Protein AF-A0A2E0XIL0-F1 (afdb_monomer_lite)

Radius of gyration: 26.57 Å; chains: 1; bounding box: 64×75×89 Å

Sequence (351 aa):
MATSGLKPQVSNGVVKATADQVFRKRLNSLHRSVMMGLSCGLLRYRNGNVVVSKFRQAELKKLDDQFRSPMRWRAYLYTDSLNLEVKMKDTSHDVGSHESLGFQGANIPTELIARQQERPRSLVDLIKLDTVNLELAAWLMSHVSQGASFIVGSGPGGIGKTTTMRALLGFAPGSRLFVIALPEEISGISSVPSCVISHEVSEHRVPTYLWQQDLRDFFALSQQGHMLVSNMHANHIDEVRSQIVDTNDVPEDQFRAINLFVFIWIEGGDPSVGRIKDSSSRRFISEVFYSDGIAKHESIFTPERGLSAQAPRDTAYENLCRTFLEEGLNGLSPDIQEVRNRFLEWEKQHK

Structure (mmCIF, N/CA/C/O backbone):
data_AF-A0A2E0XIL0-F1
#
_entry.id   AF-A0A2E0XIL0-F1
#
loop_
_atom_site.group_PDB
_atom_site.id
_atom_site.type_symbol
_atom_site.label_atom_id
_atom_site.label_alt_id
_atom_site.label_comp_id
_atom_site.label_asym_id
_atom_site.label_entity_id
_atom_site.label_seq_id
_atom_site.pdbx_PDB_ins_code
_atom_site.Cartn_x
_atom_site.Cartn_y
_atom_site.Cartn_z
_atom_site.occupancy
_atom_site.B_iso_or_equiv
_atom_site.auth_seq_id
_atom_site.auth_comp_id
_atom_site.auth_asym_id
_atom_site.auth_atom_id
_atom_site.pdbx_PDB_model_num
ATOM 1 N N . MET A 1 1 ? 24.117 54.417 68.217 1.00 34.88 1 MET A N 1
ATOM 2 C CA . MET A 1 1 ? 25.083 53.409 68.701 1.00 34.88 1 MET A CA 1
ATOM 3 C C . MET A 1 1 ? 24.403 52.050 68.688 1.00 34.88 1 MET A C 1
ATOM 5 O O . MET A 1 1 ? 23.271 51.972 69.137 1.00 34.88 1 MET A O 1
ATOM 9 N N . ALA A 1 2 ? 25.104 51.043 68.161 1.00 31.75 2 ALA A N 1
ATOM 10 C CA . ALA A 1 2 ? 24.794 49.610 68.196 1.00 31.75 2 ALA A CA 1
ATOM 11 C C . ALA A 1 2 ? 23.525 49.132 67.455 1.00 31.75 2 ALA A C 1
ATOM 13 O O . ALA A 1 2 ? 22.472 48.900 68.038 1.00 31.75 2 ALA A O 1
ATOM 14 N N . THR A 1 3 ? 23.694 48.896 66.153 1.00 27.30 3 THR A N 1
ATOM 15 C CA . THR A 1 3 ? 22.945 47.904 65.373 1.00 27.30 3 THR A CA 1
ATOM 16 C C . THR A 1 3 ? 23.271 46.500 65.892 1.00 27.30 3 THR A C 1
ATOM 18 O O . THR A 1 3 ? 24.433 46.100 65.971 1.00 27.30 3 THR A O 1
ATOM 21 N N . SER A 1 4 ? 22.247 45.749 66.288 1.00 30.39 4 SER A N 1
ATOM 22 C CA . SER A 1 4 ? 22.373 44.406 66.844 1.00 30.39 4 SER A CA 1
ATOM 23 C C . SER A 1 4 ? 22.413 43.336 65.748 1.00 30.39 4 SER A C 1
ATOM 25 O O . SER A 1 4 ? 21.452 43.108 65.024 1.00 30.39 4 SER A O 1
ATOM 27 N N . GLY A 1 5 ? 23.548 42.637 65.686 1.00 27.73 5 GLY A N 1
ATOM 28 C CA . GLY A 1 5 ? 23.573 41.173 65.711 1.00 27.73 5 GLY A CA 1
ATOM 29 C C . GLY A 1 5 ? 23.068 40.415 64.484 1.00 27.73 5 GLY A C 1
ATOM 30 O O . GLY A 1 5 ? 22.101 39.665 64.576 1.00 27.73 5 GLY A O 1
ATOM 31 N N . LEU A 1 6 ? 23.818 40.492 63.384 1.00 26.52 6 LEU A N 1
ATOM 32 C CA . LEU A 1 6 ? 23.885 39.427 62.380 1.00 26.52 6 LEU A CA 1
ATOM 33 C C . LEU A 1 6 ? 24.373 38.118 63.035 1.00 26.52 6 LEU A C 1
ATOM 35 O O . LEU A 1 6 ? 25.515 38.033 63.482 1.00 26.52 6 LEU A O 1
ATOM 39 N N . LYS A 1 7 ? 23.535 37.078 63.038 1.00 30.17 7 LYS A N 1
ATOM 40 C CA . LYS A 1 7 ? 23.983 35.677 63.064 1.00 30.17 7 LYS A CA 1
ATOM 41 C C . LYS A 1 7 ? 23.797 35.098 61.658 1.00 30.17 7 LYS A C 1
ATOM 43 O O . LYS A 1 7 ? 22.649 34.946 61.244 1.00 30.17 7 LYS A O 1
ATOM 48 N N . PRO A 1 8 ? 24.860 34.721 60.928 1.00 28.17 8 PRO A N 1
ATOM 49 C CA . PRO A 1 8 ? 24.722 33.815 59.800 1.00 28.17 8 PRO A CA 1
ATOM 50 C C . PRO A 1 8 ? 24.540 32.391 60.333 1.00 28.17 8 PRO A C 1
ATOM 52 O O . PRO A 1 8 ? 25.374 31.877 61.079 1.00 28.17 8 PRO A O 1
ATOM 55 N N . GLN A 1 9 ? 23.431 31.762 59.948 1.00 27.00 9 GLN A N 1
ATOM 56 C CA . GLN A 1 9 ? 23.264 30.318 60.031 1.00 27.00 9 GLN A CA 1
ATOM 57 C C . GLN A 1 9 ? 24.338 29.630 59.180 1.00 27.00 9 GLN A C 1
ATOM 59 O O . GLN A 1 9 ? 24.570 29.993 58.026 1.00 27.00 9 GLN A O 1
ATOM 64 N N . VAL A 1 10 ? 24.961 28.605 59.755 1.00 27.66 10 VAL A N 1
ATOM 65 C CA . VAL A 1 10 ? 25.793 27.637 59.042 1.00 27.66 10 VAL A CA 1
ATOM 66 C C . VAL A 1 10 ? 24.893 26.895 58.056 1.00 27.66 10 VAL A C 1
ATOM 68 O O . VAL A 1 10 ? 24.081 26.062 58.452 1.00 27.66 10 VAL A O 1
ATOM 71 N N . SER A 1 11 ? 25.008 27.221 56.770 1.00 27.12 11 SER A N 1
ATOM 72 C CA . SER A 1 11 ? 24.441 26.400 55.705 1.00 27.12 11 SER A CA 1
ATOM 73 C C . SER A 1 11 ? 25.453 25.313 55.350 1.00 27.12 11 SER A C 1
ATOM 75 O O . SER A 1 11 ? 26.576 25.587 54.928 1.00 27.12 11 SER A O 1
ATOM 77 N N . ASN A 1 12 ? 25.056 24.055 55.543 1.00 27.34 12 ASN A N 1
ATOM 78 C CA . ASN A 1 12 ? 25.735 22.902 54.965 1.00 27.34 12 ASN A CA 1
ATOM 79 C C . ASN A 1 12 ? 25.605 22.985 53.439 1.00 27.34 12 ASN A C 1
ATOM 81 O O . ASN A 1 12 ? 24.645 22.487 52.850 1.00 27.34 12 ASN A O 1
ATOM 85 N N . GLY A 1 13 ? 26.561 23.653 52.798 1.00 23.25 13 GLY A N 1
ATOM 86 C CA . GLY A 1 13 ? 26.687 23.712 51.350 1.00 23.25 13 GLY A CA 1
ATOM 87 C C . GLY A 1 13 ? 27.154 22.373 50.787 1.00 23.25 13 GLY A C 1
ATOM 88 O O . GLY A 1 13 ? 28.322 22.213 50.447 1.00 23.25 13 GLY A O 1
ATOM 89 N N . VAL A 1 14 ? 26.245 21.407 50.646 1.00 24.59 14 VAL A N 1
ATOM 90 C CA . VAL A 1 14 ? 26.440 20.329 49.672 1.00 24.59 14 VAL A CA 1
ATOM 91 C C . VAL A 1 14 ? 26.195 20.948 48.301 1.00 24.59 14 VAL A C 1
ATOM 93 O O . VAL A 1 14 ? 25.054 21.145 47.886 1.00 24.59 14 VAL A O 1
ATOM 96 N N . VAL A 1 15 ? 27.273 21.286 47.596 1.00 25.50 15 VAL A N 1
ATOM 97 C CA . VAL A 1 15 ? 27.211 21.633 46.174 1.00 25.50 15 VAL A CA 1
ATOM 98 C C . VAL A 1 15 ? 26.700 20.394 45.435 1.00 25.50 15 VAL A C 1
ATOM 100 O O . VAL A 1 15 ? 27.453 19.448 45.198 1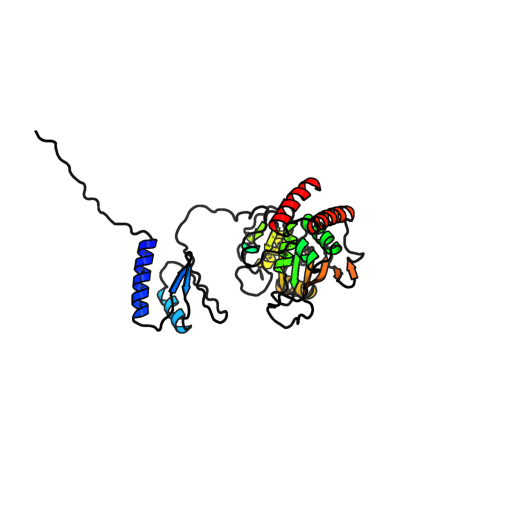.00 25.50 15 VAL A O 1
ATOM 103 N N . LYS A 1 16 ? 25.404 20.364 45.098 1.00 26.73 16 LYS A N 1
ATOM 104 C CA . LYS A 1 16 ? 24.855 19.383 44.157 1.00 26.73 16 LYS A CA 1
ATOM 105 C C . LYS A 1 16 ? 25.482 19.662 42.794 1.00 26.73 16 LYS A C 1
ATOM 107 O O . LYS A 1 16 ? 25.079 20.589 42.098 1.00 26.73 16 LYS A O 1
ATOM 112 N N . ALA A 1 17 ? 26.490 18.875 42.430 1.00 29.62 17 ALA A N 1
ATOM 113 C CA . ALA A 1 17 ? 26.953 18.818 41.054 1.00 29.62 17 ALA A CA 1
ATOM 114 C C . ALA A 1 17 ? 25.783 18.337 40.183 1.00 29.62 17 ALA A C 1
ATOM 116 O O . ALA A 1 17 ? 25.136 17.340 40.511 1.00 29.62 17 ALA A O 1
ATOM 117 N N . THR A 1 18 ? 25.491 19.047 39.096 1.00 34.75 18 THR A N 1
ATOM 118 C CA . THR A 1 18 ? 24.489 18.594 38.124 1.00 34.75 18 THR A CA 1
ATOM 119 C C . THR A 1 18 ? 24.924 17.250 37.529 1.00 34.75 18 THR A C 1
ATOM 121 O O . THR A 1 18 ? 26.122 16.954 37.469 1.00 34.75 18 THR A O 1
ATOM 124 N N . ALA A 1 19 ? 23.972 16.418 37.088 1.00 35.75 19 ALA A N 1
ATOM 125 C CA . ALA A 1 19 ? 24.261 15.110 36.483 1.00 35.75 19 ALA A CA 1
ATOM 126 C C . ALA A 1 19 ? 25.331 15.211 35.377 1.00 35.75 19 ALA A C 1
ATOM 128 O O . ALA A 1 19 ? 26.241 14.387 35.304 1.00 35.75 19 ALA A O 1
ATOM 129 N N . ASP A 1 20 ? 25.313 16.315 34.626 1.00 35.38 20 ASP A N 1
ATOM 130 C CA . ASP A 1 20 ? 26.274 16.633 33.572 1.00 35.38 20 ASP A CA 1
ATOM 131 C C . ASP A 1 20 ? 27.708 16.893 34.099 1.00 35.38 20 ASP A C 1
ATOM 133 O O . ASP A 1 20 ? 28.700 16.501 33.483 1.00 35.38 20 ASP A O 1
ATOM 137 N N . GLN A 1 21 ? 27.858 17.483 35.292 1.00 37.84 21 GLN A N 1
ATOM 138 C CA . GLN A 1 21 ? 29.161 17.690 35.942 1.00 37.84 21 GLN A CA 1
ATOM 139 C C . GLN A 1 21 ? 29.737 16.397 36.535 1.00 37.84 21 GLN A C 1
ATOM 141 O O . GLN A 1 21 ? 30.953 16.180 36.481 1.00 37.84 21 GLN A O 1
ATOM 146 N N . VAL A 1 22 ? 28.883 15.522 37.077 1.00 41.50 22 VAL A N 1
ATOM 147 C CA . VAL A 1 22 ? 29.286 14.191 37.565 1.00 41.50 22 VAL A CA 1
ATOM 148 C C . VAL A 1 22 ? 29.680 13.293 36.389 1.00 41.50 22 VAL A C 1
ATOM 150 O O . VAL A 1 22 ? 30.712 12.617 36.452 1.00 41.50 22 VAL A O 1
ATOM 153 N N . PHE A 1 23 ? 28.923 13.357 35.290 1.00 39.50 23 PHE A N 1
ATOM 154 C CA . PHE A 1 23 ? 29.200 12.649 34.044 1.00 39.50 23 PHE A CA 1
ATOM 155 C C . PHE A 1 23 ? 30.534 13.086 33.430 1.00 39.50 23 PHE A C 1
ATOM 157 O O . PHE A 1 23 ? 31.402 12.245 33.204 1.00 39.50 23 PHE A O 1
ATOM 164 N N . ARG A 1 24 ? 30.786 14.397 33.283 1.00 42.00 24 ARG A N 1
ATOM 165 C CA . ARG A 1 24 ? 32.075 14.914 32.775 1.00 42.00 24 ARG A CA 1
ATOM 166 C C . ARG A 1 24 ? 33.262 14.551 33.670 1.00 42.00 24 ARG A C 1
ATOM 168 O O . ARG A 1 24 ? 34.327 14.214 33.153 1.00 42.00 24 ARG A O 1
ATOM 175 N N . LYS A 1 25 ? 33.107 14.570 35.002 1.00 42.25 25 LYS A N 1
ATOM 176 C CA . LYS A 1 25 ? 34.173 14.133 35.926 1.00 42.25 25 LYS A CA 1
ATOM 177 C C . LYS A 1 25 ? 34.500 12.646 35.765 1.00 42.25 25 LYS A C 1
ATOM 179 O O . LYS A 1 25 ? 35.679 12.292 35.761 1.00 42.25 25 LYS A O 1
ATOM 184 N N . ARG A 1 26 ? 33.490 11.786 35.593 1.00 44.06 26 ARG A N 1
ATOM 185 C CA . ARG A 1 26 ? 33.692 10.344 35.375 1.00 44.06 26 ARG A CA 1
ATOM 186 C C . ARG A 1 26 ? 34.239 10.035 33.980 1.00 44.06 26 ARG A C 1
ATOM 188 O O . ARG A 1 26 ? 35.148 9.218 33.879 1.00 44.06 26 ARG A O 1
ATOM 195 N N . LEU A 1 27 ? 33.804 10.749 32.939 1.00 42.97 27 LEU A N 1
ATOM 196 C CA . LEU A 1 27 ? 34.354 10.606 31.585 1.00 42.97 27 LEU A CA 1
ATOM 197 C C . LEU A 1 27 ? 35.832 11.019 31.520 1.00 42.97 27 LEU A C 1
ATOM 199 O O . LEU A 1 27 ? 36.635 10.331 30.899 1.00 42.97 27 LEU A O 1
ATOM 203 N N . ASN A 1 28 ? 36.216 12.092 32.219 1.00 42.06 28 ASN A N 1
ATOM 204 C CA . ASN A 1 28 ? 37.614 12.528 32.309 1.00 42.06 28 ASN A CA 1
ATOM 205 C C . ASN A 1 28 ? 38.492 11.549 33.108 1.00 42.06 28 ASN A C 1
ATOM 207 O O . ASN A 1 28 ? 39.671 11.383 32.798 1.00 42.06 28 ASN A O 1
ATOM 211 N N . SER A 1 29 ? 37.927 10.873 34.113 1.00 42.72 29 SER A N 1
ATOM 212 C CA . SER A 1 29 ? 38.603 9.785 34.833 1.00 42.72 29 SER A CA 1
ATOM 213 C C . SER A 1 29 ? 38.769 8.534 33.958 1.00 42.72 29 SER A C 1
ATOM 215 O O . SER A 1 29 ? 39.833 7.910 33.980 1.00 42.72 29 SER A O 1
ATOM 217 N N . LEU A 1 30 ? 37.771 8.226 33.121 1.00 41.28 30 LEU A N 1
ATOM 218 C CA . LEU A 1 30 ? 37.807 7.136 32.145 1.00 41.28 30 LEU A CA 1
ATOM 219 C C . LEU A 1 30 ? 38.840 7.404 31.039 1.00 41.28 30 LEU A C 1
ATOM 221 O O . LEU A 1 30 ? 39.641 6.530 30.728 1.00 41.28 30 LEU A O 1
ATOM 225 N N . HIS A 1 31 ? 38.902 8.635 30.519 1.00 41.72 31 HIS A N 1
ATOM 226 C CA . HIS A 1 31 ? 39.895 9.046 29.520 1.00 41.72 31 HIS A CA 1
ATOM 227 C C . HIS A 1 31 ? 41.333 8.893 30.048 1.00 41.72 31 HIS A C 1
ATOM 229 O O . HIS A 1 31 ? 42.220 8.461 29.315 1.00 41.72 31 HIS A O 1
ATOM 235 N N . ARG A 1 32 ? 41.562 9.169 31.345 1.00 38.72 32 ARG A N 1
ATOM 236 C CA . ARG A 1 32 ? 42.866 8.952 32.000 1.00 38.72 32 ARG A CA 1
ATOM 237 C C . ARG A 1 32 ? 43.195 7.474 32.235 1.00 38.72 32 ARG A C 1
ATOM 239 O O . ARG A 1 32 ? 44.357 7.115 32.099 1.00 38.72 32 ARG A O 1
ATOM 246 N N . SER A 1 33 ? 42.211 6.626 32.548 1.00 38.69 33 SER A N 1
ATOM 247 C CA . SER A 1 33 ? 42.447 5.179 32.725 1.00 38.69 33 SER A CA 1
ATOM 248 C C . SER A 1 33 ? 42.673 4.451 31.399 1.00 38.69 33 SER A C 1
ATOM 250 O O . SER A 1 33 ? 43.516 3.564 31.326 1.00 38.69 33 SER A O 1
ATOM 252 N N . VAL A 1 34 ? 41.973 4.851 30.331 1.00 40.06 34 VAL A N 1
ATOM 253 C CA . VAL A 1 34 ? 42.130 4.259 28.991 1.00 40.06 34 VAL A CA 1
ATOM 254 C C . VAL A 1 34 ? 43.483 4.636 28.372 1.00 40.06 34 VAL A C 1
ATOM 256 O O . VAL A 1 34 ? 44.131 3.784 27.769 1.00 40.06 34 VAL A O 1
ATOM 259 N N . MET A 1 35 ? 43.977 5.858 28.611 1.00 33.62 35 MET A N 1
ATOM 260 C CA . MET A 1 35 ? 45.306 6.302 28.155 1.00 33.62 35 MET A CA 1
ATOM 261 C C . MET A 1 35 ? 46.487 5.604 28.855 1.00 33.62 35 MET A C 1
ATOM 263 O O . MET A 1 35 ? 47.601 5.676 28.346 1.00 33.62 35 MET A O 1
ATOM 267 N N . MET A 1 36 ? 46.279 4.927 29.992 1.00 35.00 36 MET A N 1
ATOM 268 C CA . MET A 1 36 ? 47.358 4.235 30.716 1.00 35.00 36 MET A CA 1
ATOM 269 C C . MET A 1 36 ? 47.459 2.729 30.430 1.00 35.00 36 MET A C 1
ATOM 271 O O . MET A 1 36 ? 48.351 2.088 30.979 1.00 35.00 36 MET A O 1
ATOM 275 N N . GLY A 1 37 ? 46.601 2.140 29.586 1.00 40.09 37 GLY A N 1
ATOM 276 C CA . GLY A 1 37 ? 46.592 0.677 29.447 1.00 40.09 37 GLY A CA 1
ATOM 277 C C . GLY A 1 37 ? 46.170 0.058 28.120 1.00 40.09 37 GLY A C 1
ATOM 278 O O . GLY A 1 37 ? 46.346 -1.150 27.987 1.00 40.09 37 GLY A O 1
ATOM 279 N N . LEU A 1 38 ? 45.629 0.792 27.140 1.00 35.38 38 LEU A N 1
ATOM 280 C CA . LEU A 1 38 ? 45.133 0.181 25.898 1.00 35.38 38 LEU A CA 1
ATOM 281 C C . LEU A 1 38 ? 45.376 1.068 24.668 1.00 35.38 38 LEU A C 1
ATOM 283 O O . LEU A 1 38 ? 45.305 2.293 24.727 1.00 35.38 38 LEU A O 1
ATOM 287 N N . SER A 1 39 ? 45.677 0.421 23.542 1.00 33.16 39 SER A N 1
ATOM 288 C CA . SER A 1 39 ? 45.926 1.037 22.234 1.00 33.16 39 SER A CA 1
ATOM 289 C C . SER A 1 39 ? 44.735 1.875 21.743 1.00 33.16 39 SER A C 1
ATOM 291 O O . SER A 1 39 ? 43.600 1.409 21.761 1.00 33.16 39 SER A O 1
ATOM 293 N N . CYS A 1 40 ? 45.035 3.094 21.281 1.00 32.38 40 CYS A N 1
ATOM 294 C CA . CYS A 1 40 ? 44.139 4.178 20.858 1.00 32.38 40 CYS A CA 1
ATOM 295 C C . CYS A 1 40 ? 42.817 3.778 20.171 1.00 32.38 40 CYS A C 1
ATOM 297 O O . CYS A 1 40 ? 42.819 3.346 19.018 1.00 32.38 40 CYS A O 1
ATOM 299 N N . GLY A 1 41 ? 41.691 4.101 20.817 1.00 37.94 41 GLY A N 1
ATOM 300 C CA . GLY A 1 41 ? 40.385 4.314 20.182 1.00 37.94 41 GLY A CA 1
ATOM 301 C C . GLY A 1 41 ? 39.928 5.764 20.386 1.00 37.94 41 GLY A C 1
ATOM 302 O O . GLY A 1 41 ? 40.077 6.315 21.478 1.00 37.94 41 GLY A O 1
ATOM 303 N N . LEU A 1 42 ? 39.405 6.414 19.340 1.00 34.97 42 LEU A N 1
ATOM 304 C CA . LEU A 1 42 ? 38.967 7.813 19.404 1.00 34.97 42 LEU A CA 1
ATOM 305 C C . LEU A 1 42 ? 37.514 7.876 19.901 1.00 34.97 42 LEU A C 1
ATOM 307 O O . LEU A 1 42 ? 36.611 7.350 19.244 1.00 34.97 42 LEU A O 1
ATOM 311 N N . LEU A 1 43 ? 37.293 8.541 21.037 1.00 38.12 43 LEU A N 1
ATOM 312 C CA . LEU A 1 43 ? 35.967 8.900 21.547 1.00 38.12 43 LEU A CA 1
ATOM 313 C C . LEU A 1 43 ? 35.601 10.299 21.040 1.00 38.12 43 LEU A C 1
ATOM 315 O O . LEU A 1 43 ? 36.285 11.270 21.368 1.00 38.12 43 LEU A O 1
ATOM 319 N N . ARG A 1 44 ? 34.523 10.424 20.256 1.00 38.16 44 ARG A N 1
ATOM 320 C CA . ARG A 1 44 ? 33.946 11.731 19.887 1.00 38.16 44 ARG A CA 1
ATOM 321 C C . ARG A 1 44 ? 32.530 11.860 20.426 1.00 38.16 44 ARG A C 1
ATOM 323 O O . ARG A 1 44 ? 31.715 10.956 20.270 1.00 38.16 44 ARG A O 1
ATOM 330 N N . TYR A 1 45 ? 32.245 13.015 21.019 1.00 32.44 45 TYR A N 1
ATOM 331 C CA . TYR A 1 45 ? 30.907 13.400 21.449 1.00 32.44 45 TYR A CA 1
ATOM 332 C C . TYR A 1 45 ? 30.268 14.278 20.371 1.00 32.44 45 TYR A C 1
ATOM 334 O O . TYR A 1 45 ? 30.843 15.306 20.003 1.00 32.44 45 TYR A O 1
ATOM 342 N N . ARG A 1 46 ? 29.102 13.890 19.844 1.00 31.48 46 ARG A N 1
ATOM 343 C CA . ARG A 1 46 ? 28.334 14.717 18.896 1.00 31.48 46 ARG A CA 1
ATOM 344 C C . ARG A 1 46 ? 26.839 14.545 19.165 1.00 31.48 46 ARG A C 1
ATOM 346 O O . ARG A 1 46 ? 26.346 13.424 19.182 1.00 31.48 46 ARG A O 1
ATOM 353 N N . ASN A 1 47 ? 26.129 15.654 19.379 1.00 30.95 47 ASN A N 1
ATOM 354 C CA . ASN A 1 47 ? 24.672 15.705 19.579 1.00 30.95 47 ASN A CA 1
ATOM 355 C C . ASN A 1 47 ? 24.136 14.721 20.641 1.00 30.95 47 ASN A C 1
ATOM 357 O O . ASN A 1 47 ? 23.176 14.001 20.389 1.00 30.95 47 ASN A O 1
ATOM 361 N N . GLY A 1 48 ? 24.780 14.652 21.810 1.00 34.06 48 GLY A N 1
ATOM 362 C CA . GLY A 1 48 ? 24.335 13.782 22.909 1.00 34.06 48 GLY A CA 1
ATOM 363 C C . GLY A 1 48 ? 24.691 12.299 22.756 1.00 34.06 48 GLY A C 1
ATOM 364 O O . GLY A 1 48 ? 24.362 11.516 23.637 1.00 34.06 48 GLY A O 1
ATOM 365 N N . ASN A 1 49 ? 25.388 11.908 21.683 1.00 35.00 49 ASN A N 1
ATOM 366 C CA . ASN A 1 49 ? 25.834 10.534 21.461 1.00 35.00 49 ASN A CA 1
ATOM 367 C C . ASN A 1 49 ? 27.359 10.415 21.608 1.00 35.00 49 ASN A C 1
ATOM 369 O O . ASN A 1 49 ? 28.118 11.276 21.145 1.00 35.00 49 ASN A O 1
ATOM 373 N N . VAL A 1 50 ? 27.803 9.316 22.224 1.00 39.22 50 VAL A N 1
ATOM 374 C CA . VAL A 1 50 ? 29.212 8.906 22.271 1.00 39.22 50 VAL A CA 1
ATOM 375 C C . VAL A 1 50 ? 29.471 7.964 21.100 1.00 39.22 50 VAL A C 1
ATOM 377 O O . VAL A 1 50 ? 28.930 6.865 21.058 1.00 39.22 50 VAL A O 1
ATOM 380 N N . VAL A 1 51 ? 30.320 8.371 20.158 1.00 39.22 51 VAL A N 1
ATOM 381 C CA . VAL A 1 51 ? 30.757 7.512 19.050 1.00 39.22 51 VAL A CA 1
ATOM 382 C C . VAL A 1 51 ? 32.102 6.891 19.424 1.00 39.22 51 VAL A C 1
ATOM 384 O O . VAL A 1 51 ? 33.069 7.616 19.681 1.00 39.22 51 VAL A O 1
ATOM 387 N N . VAL A 1 52 ? 32.162 5.557 19.466 1.00 43.97 52 VAL A N 1
ATOM 388 C CA . VAL A 1 52 ? 33.371 4.790 19.803 1.00 43.97 52 VAL A CA 1
ATOM 389 C C . VAL A 1 52 ? 33.906 4.127 18.542 1.00 43.97 52 VAL A C 1
ATOM 391 O O . VAL A 1 52 ? 33.303 3.199 18.017 1.00 43.97 52 VAL A O 1
ATOM 394 N N . SER A 1 53 ? 35.063 4.570 18.057 1.00 38.16 53 SER A N 1
ATOM 395 C CA . SER A 1 53 ? 35.696 3.945 16.891 1.00 38.16 53 SER A CA 1
ATOM 396 C C . SER A 1 53 ? 36.776 2.938 17.321 1.00 38.16 53 SER A C 1
ATOM 398 O O . SER A 1 53 ? 37.774 3.319 17.925 1.00 38.16 53 SER A O 1
ATOM 400 N N . LYS A 1 54 ? 36.547 1.661 16.963 1.00 41.88 54 LYS A N 1
ATOM 401 C CA . LYS A 1 54 ? 37.432 0.475 17.062 1.00 41.88 54 LYS A CA 1
ATOM 402 C C . LYS A 1 54 ? 37.812 -0.013 18.475 1.00 41.88 54 LYS A C 1
ATOM 404 O O . LYS A 1 54 ? 38.729 0.505 19.093 1.00 41.88 54 LYS A O 1
ATOM 409 N N . PHE A 1 55 ? 37.205 -1.128 18.891 1.00 43.91 55 PHE A N 1
ATOM 410 C CA . PHE A 1 55 ? 37.723 -2.041 19.924 1.00 43.91 55 PH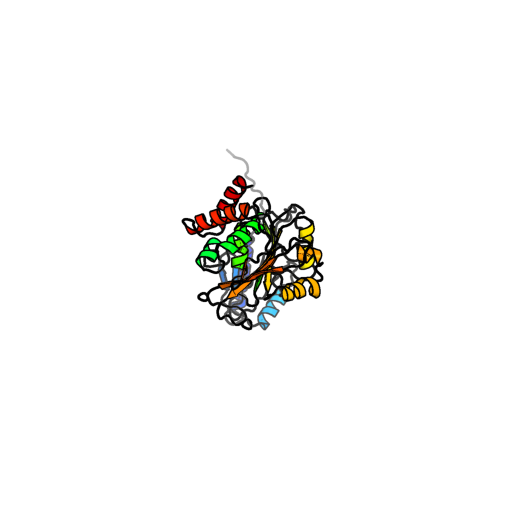E A CA 1
ATOM 411 C C . PHE A 1 55 ? 37.720 -3.481 19.391 1.00 43.91 55 PHE A C 1
ATOM 413 O O . PHE A 1 55 ? 36.898 -3.817 18.533 1.00 43.91 55 PHE A O 1
ATOM 420 N N . ARG A 1 56 ? 38.616 -4.347 19.885 1.00 45.00 56 ARG A N 1
ATOM 421 C CA . ARG A 1 56 ? 38.531 -5.795 19.609 1.00 45.00 56 ARG A CA 1
ATOM 422 C C . ARG A 1 56 ? 37.420 -6.402 20.475 1.00 45.00 56 ARG A C 1
ATOM 424 O O . ARG A 1 56 ? 37.228 -5.985 21.613 1.00 45.00 56 ARG A O 1
ATOM 431 N N . GLN A 1 57 ? 36.717 -7.429 19.983 1.00 42.31 57 GLN A N 1
ATOM 432 C CA . GLN A 1 57 ? 35.607 -8.089 20.705 1.00 42.31 57 GLN A CA 1
ATOM 433 C C . GLN A 1 57 ? 35.947 -8.501 22.155 1.00 42.31 57 GLN A C 1
ATOM 435 O O . GLN A 1 57 ? 35.090 -8.427 23.032 1.00 42.31 57 GLN A O 1
ATOM 440 N N . ALA A 1 58 ? 37.199 -8.879 22.434 1.00 43.72 58 ALA A N 1
ATOM 441 C CA . ALA A 1 58 ? 37.652 -9.253 23.777 1.00 43.72 58 ALA A CA 1
ATOM 442 C C . ALA A 1 58 ? 37.655 -8.087 24.791 1.00 43.72 58 ALA A C 1
ATOM 444 O O . ALA A 1 58 ? 37.551 -8.316 25.995 1.00 43.72 58 ALA A O 1
ATOM 445 N N . GLU A 1 59 ? 37.758 -6.841 24.326 1.00 45.75 59 GLU A N 1
ATOM 446 C CA . GLU A 1 59 ? 37.761 -5.639 25.171 1.00 45.75 59 GLU A CA 1
ATOM 447 C C . GLU A 1 59 ? 36.331 -5.174 25.492 1.00 45.75 59 GLU A C 1
ATOM 449 O O . GLU A 1 59 ? 36.075 -4.687 26.591 1.00 45.75 59 GLU A O 1
ATOM 454 N N . LEU A 1 60 ? 35.375 -5.424 24.587 1.00 47.34 60 LEU A N 1
ATOM 455 C CA . LEU A 1 60 ? 33.946 -5.151 24.798 1.00 47.34 60 LEU A CA 1
ATOM 456 C C . LEU A 1 60 ? 33.346 -6.027 25.908 1.00 47.34 60 LEU A C 1
ATOM 458 O O . LEU A 1 60 ? 32.547 -5.545 26.706 1.00 47.34 60 LEU A O 1
ATOM 462 N N . LYS A 1 61 ? 33.790 -7.286 26.018 1.00 46.81 61 LYS A N 1
ATOM 463 C CA . LYS A 1 61 ? 33.356 -8.201 27.086 1.00 46.81 61 LYS A CA 1
ATOM 464 C C . LYS A 1 61 ? 33.809 -7.737 28.479 1.00 46.81 61 LYS A C 1
ATOM 466 O O . LYS A 1 61 ? 33.055 -7.843 29.437 1.00 46.81 61 LYS A O 1
ATOM 471 N N . LYS A 1 62 ? 35.009 -7.150 28.584 1.00 47.75 62 LYS A N 1
ATOM 472 C CA . LYS A 1 62 ? 35.512 -6.572 29.846 1.00 47.75 62 LYS A CA 1
ATOM 473 C C . LYS A 1 62 ? 34.730 -5.333 30.285 1.00 47.75 62 LYS A C 1
ATOM 475 O O . LYS A 1 62 ? 34.589 -5.112 31.484 1.00 47.75 62 LYS A O 1
ATOM 480 N N . LEU A 1 63 ? 34.244 -4.535 29.331 1.00 47.28 63 LEU A N 1
ATOM 481 C CA . LEU A 1 63 ? 33.368 -3.398 29.617 1.00 47.28 63 LEU A CA 1
ATOM 482 C C . LEU A 1 63 ? 32.019 -3.881 30.165 1.00 47.28 63 LEU A C 1
ATOM 484 O O . LEU A 1 63 ? 31.599 -3.402 31.211 1.00 47.28 63 LEU A O 1
ATOM 488 N N . ASP A 1 64 ? 31.392 -4.869 29.526 1.00 44.16 64 ASP A N 1
ATOM 489 C CA . ASP A 1 64 ? 30.105 -5.429 29.970 1.00 44.16 64 ASP A CA 1
ATOM 490 C C . ASP A 1 64 ? 30.175 -6.006 31.401 1.00 44.16 64 ASP A C 1
ATOM 492 O O . ASP A 1 64 ? 29.325 -5.719 32.247 1.00 44.16 64 ASP A O 1
ATOM 496 N N . ASP A 1 65 ? 31.264 -6.710 31.729 1.00 47.28 65 ASP A N 1
ATOM 497 C CA . ASP A 1 65 ? 31.496 -7.242 33.078 1.00 47.28 65 ASP A CA 1
ATOM 498 C C . ASP A 1 65 ? 31.728 -6.137 34.135 1.00 47.28 65 ASP A C 1
ATOM 500 O O . ASP A 1 65 ? 31.332 -6.297 35.292 1.00 47.28 65 ASP A O 1
ATOM 504 N N . GLN A 1 66 ? 32.315 -4.990 33.761 1.00 44.81 66 GLN A N 1
ATOM 505 C CA . GLN A 1 66 ? 32.530 -3.848 34.665 1.00 44.81 66 GLN A CA 1
ATOM 506 C C . GLN A 1 66 ? 31.253 -3.045 34.969 1.00 44.81 66 GLN A C 1
ATOM 508 O O . GLN A 1 66 ? 31.194 -2.375 36.002 1.00 44.81 66 GLN A O 1
ATOM 513 N N . PHE A 1 67 ? 30.232 -3.105 34.108 1.00 46.41 67 PHE A N 1
ATOM 514 C CA . PHE A 1 67 ? 28.992 -2.330 34.250 1.00 46.41 67 PHE A CA 1
ATOM 515 C C . PHE A 1 67 ? 27.858 -3.071 34.982 1.00 46.41 67 PHE A C 1
ATOM 517 O O . PHE A 1 67 ? 26.757 -2.529 35.094 1.00 46.41 67 PHE A O 1
ATOM 524 N N . ARG A 1 68 ? 28.113 -4.249 35.578 1.00 38.41 68 ARG A N 1
ATOM 525 C CA . ARG A 1 68 ? 27.182 -4.921 36.511 1.00 38.41 68 ARG A CA 1
ATOM 526 C C . ARG A 1 68 ? 27.053 -4.154 37.840 1.00 38.41 68 ARG A C 1
ATOM 528 O O . ARG A 1 68 ? 27.571 -4.553 38.876 1.00 38.41 68 ARG A O 1
ATOM 535 N N . SER A 1 69 ? 26.337 -3.037 37.803 1.00 35.81 69 SER A N 1
ATOM 536 C CA . SER A 1 69 ? 25.847 -2.246 38.939 1.00 35.81 69 SER A CA 1
ATOM 537 C C . SER A 1 69 ? 24.343 -1.992 38.721 1.00 35.81 69 SER A C 1
ATOM 539 O O . SER A 1 69 ? 23.909 -2.047 37.571 1.00 35.81 69 SER A O 1
ATOM 541 N N . PRO A 1 70 ? 23.506 -1.739 39.750 1.00 28.61 70 PRO A N 1
ATOM 542 C CA . PRO A 1 70 ? 22.044 -1.892 39.666 1.00 28.61 70 PRO A CA 1
ATOM 543 C C . PRO A 1 70 ? 21.290 -0.935 38.721 1.00 28.61 70 PRO A C 1
ATOM 545 O O . PRO A 1 70 ? 20.063 -0.965 38.689 1.00 28.61 70 PRO A O 1
ATOM 548 N N . MET A 1 71 ? 21.972 -0.086 37.949 1.00 28.39 71 MET A N 1
ATOM 549 C CA . MET A 1 71 ? 21.338 0.741 36.921 1.00 28.39 71 MET A CA 1
ATOM 550 C C . MET A 1 71 ? 21.389 0.032 35.564 1.00 28.39 71 MET A C 1
ATOM 552 O O . MET A 1 71 ? 22.463 -0.192 35.010 1.00 28.39 71 MET A O 1
ATOM 556 N N . ARG A 1 72 ? 20.208 -0.318 35.035 1.00 32.47 72 ARG A N 1
ATOM 557 C CA . ARG A 1 72 ? 20.009 -0.934 33.715 1.00 32.47 72 ARG A CA 1
ATOM 558 C C . ARG A 1 72 ? 20.507 -0.007 32.602 1.00 32.47 72 ARG A C 1
ATOM 560 O O . ARG A 1 72 ? 19.787 0.883 32.173 1.00 32.47 72 ARG A O 1
ATOM 567 N N . TRP A 1 73 ? 21.684 -0.295 32.068 1.00 33.03 73 TRP A N 1
ATOM 568 C CA . TRP A 1 73 ? 22.109 0.179 30.753 1.00 33.03 73 TRP A CA 1
ATOM 569 C C . TRP A 1 73 ? 22.177 -1.036 29.823 1.00 33.03 73 TRP A C 1
ATOM 571 O O . TRP A 1 73 ? 22.805 -2.033 30.169 1.00 33.03 73 TRP A O 1
ATOM 581 N N . ARG A 1 74 ? 21.508 -0.996 28.663 1.00 30.69 74 ARG A N 1
ATOM 582 C CA . ARG A 1 74 ? 21.662 -2.013 27.603 1.00 30.69 74 ARG A CA 1
ATOM 583 C C . ARG A 1 74 ? 22.482 -1.412 26.467 1.00 30.69 74 ARG A C 1
ATOM 585 O O . ARG A 1 74 ? 22.050 -0.438 25.854 1.00 30.69 74 ARG A O 1
ATOM 592 N N . ALA A 1 75 ? 23.648 -1.987 26.190 1.00 31.06 75 ALA A N 1
ATOM 593 C CA . ALA A 1 75 ? 24.413 -1.697 24.985 1.00 31.06 75 ALA A CA 1
ATOM 594 C C . ALA A 1 75 ? 23.938 -2.626 23.857 1.00 31.06 75 ALA A C 1
ATOM 596 O O . ALA A 1 75 ? 23.931 -3.844 24.021 1.00 31.06 75 ALA A O 1
ATOM 597 N N . TYR A 1 76 ? 23.546 -2.060 22.717 1.00 34.09 76 TYR A N 1
ATOM 598 C CA . TYR A 1 76 ? 23.260 -2.828 21.504 1.00 34.09 76 TYR A CA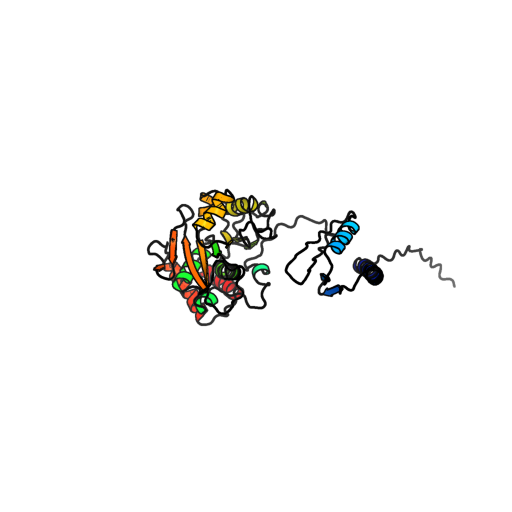 1
ATOM 599 C C . TYR A 1 76 ? 24.513 -2.830 20.628 1.00 34.09 76 TYR A C 1
ATOM 601 O O . TYR A 1 76 ? 25.016 -1.768 20.260 1.00 34.09 76 TYR A O 1
ATOM 609 N N . LEU A 1 77 ? 25.041 -4.020 20.338 1.00 26.81 77 LEU A N 1
ATOM 610 C CA . LEU A 1 77 ? 26.187 -4.207 19.453 1.00 26.81 77 LEU A CA 1
ATOM 611 C C . LEU A 1 77 ? 25.681 -4.490 18.037 1.00 26.81 77 LEU A C 1
ATOM 613 O O . LEU A 1 77 ? 25.029 -5.505 17.807 1.00 26.81 77 LEU A O 1
ATOM 617 N N . TYR A 1 78 ? 26.014 -3.607 17.099 1.00 31.62 78 TYR A N 1
ATOM 618 C CA . TYR A 1 78 ? 25.849 -3.842 15.668 1.00 31.62 78 TYR A CA 1
ATOM 619 C C . TYR A 1 78 ? 27.207 -4.181 15.058 1.00 31.62 78 TYR A C 1
ATOM 621 O O . TYR A 1 78 ? 28.195 -3.482 15.292 1.00 31.62 78 TYR A O 1
ATOM 629 N N . THR A 1 79 ? 27.257 -5.245 14.263 1.00 25.66 79 THR A N 1
ATOM 630 C CA . THR A 1 79 ? 28.406 -5.555 13.413 1.00 25.66 79 THR A CA 1
ATOM 631 C C . THR A 1 79 ? 27.979 -5.452 11.958 1.00 25.66 79 THR A C 1
ATOM 633 O O . THR A 1 79 ? 27.615 -6.454 11.358 1.00 25.66 79 THR A O 1
ATOM 636 N N . ASP A 1 80 ? 28.059 -4.248 11.399 1.00 29.55 80 ASP A N 1
ATOM 637 C CA . ASP A 1 80 ? 28.238 -4.071 9.960 1.00 29.55 80 ASP A CA 1
ATOM 638 C C . ASP A 1 80 ? 29.672 -3.591 9.743 1.00 29.55 80 ASP A C 1
ATOM 640 O O . ASP A 1 80 ? 30.189 -2.721 10.450 1.00 29.55 80 ASP A O 1
ATOM 644 N N . SER A 1 81 ? 30.364 -4.245 8.818 1.00 33.16 81 SER A N 1
ATOM 645 C CA . SER A 1 81 ? 31.788 -4.080 8.545 1.00 33.16 81 SER A CA 1
ATOM 646 C C . SER A 1 81 ? 32.244 -2.609 8.558 1.00 33.16 81 SER A C 1
ATOM 648 O O . SER A 1 81 ? 31.820 -1.808 7.727 1.00 33.16 81 SER A O 1
ATOM 650 N N . LEU A 1 82 ? 33.180 -2.329 9.478 1.00 29.31 82 LEU A N 1
ATOM 651 C CA . LEU A 1 82 ? 34.049 -1.149 9.644 1.00 29.31 82 LEU A CA 1
ATOM 652 C C . LEU A 1 82 ? 33.609 0.057 10.497 1.00 29.31 82 LEU A C 1
ATOM 654 O O . LEU A 1 82 ? 34.472 0.902 10.724 1.00 29.31 82 LEU A O 1
ATOM 658 N N . ASN A 1 83 ? 32.420 0.108 11.109 1.00 26.03 83 ASN A N 1
ATOM 659 C CA . ASN A 1 83 ? 32.141 1.083 12.184 1.00 26.03 83 ASN A CA 1
ATOM 660 C C . ASN A 1 83 ? 31.253 0.489 13.290 1.00 26.03 83 ASN A C 1
ATOM 662 O O . ASN A 1 83 ? 30.183 -0.037 13.014 1.00 26.03 83 ASN A O 1
ATOM 666 N N . LEU A 1 84 ? 31.704 0.593 14.547 1.00 29.55 84 LEU A N 1
ATOM 667 C CA . LEU A 1 84 ? 30.932 0.216 15.735 1.00 29.55 84 LEU A CA 1
ATOM 668 C C . LEU A 1 84 ? 30.174 1.463 16.220 1.00 29.55 84 LEU A C 1
ATOM 670 O O . LEU A 1 84 ? 30.804 2.452 16.591 1.00 29.55 84 LEU A O 1
ATOM 674 N N . GLU A 1 85 ? 28.843 1.441 16.220 1.00 31.95 85 GLU A N 1
ATOM 675 C CA . GLU A 1 85 ? 28.023 2.508 16.806 1.00 31.95 85 GLU A CA 1
ATOM 676 C C . GLU A 1 85 ? 27.303 1.957 18.042 1.00 31.95 85 GLU A C 1
ATOM 678 O O . GLU A 1 85 ? 26.458 1.071 17.940 1.00 31.95 85 GLU A O 1
ATOM 683 N N . VAL A 1 86 ? 27.679 2.445 19.230 1.00 32.16 86 VAL A N 1
ATOM 684 C CA . VAL A 1 86 ? 27.067 2.054 20.509 1.00 32.16 86 VAL A CA 1
ATOM 685 C C . VAL A 1 86 ? 26.134 3.173 20.948 1.00 32.16 86 VAL A C 1
ATOM 687 O O . VAL A 1 86 ? 26.588 4.261 21.299 1.00 32.16 86 VAL A O 1
ATOM 690 N N . LYS A 1 87 ? 24.826 2.912 20.953 1.00 32.03 87 LYS A N 1
ATOM 691 C CA . LYS A 1 87 ? 23.817 3.867 21.426 1.00 32.03 87 LYS A CA 1
ATOM 692 C C . LYS A 1 87 ? 23.453 3.542 22.875 1.00 32.03 87 LYS A C 1
ATOM 694 O O . LYS A 1 87 ? 22.862 2.499 23.141 1.00 32.03 87 LYS A O 1
ATOM 699 N N . MET A 1 88 ? 23.822 4.416 23.811 1.00 30.59 88 MET A N 1
ATOM 700 C CA . MET A 1 88 ? 23.406 4.323 25.216 1.00 30.59 88 MET A CA 1
ATOM 701 C C . MET A 1 88 ? 22.169 5.203 25.427 1.00 30.59 88 MET A C 1
ATOM 703 O O . MET A 1 88 ? 22.188 6.374 25.056 1.00 30.59 88 MET A O 1
ATOM 707 N N . LYS A 1 89 ? 21.092 4.650 25.996 1.00 33.53 89 LYS A N 1
ATOM 708 C CA . LYS A 1 89 ? 19.881 5.398 26.374 1.00 33.53 89 LYS A CA 1
ATOM 709 C C . LYS A 1 89 ? 19.832 5.505 27.897 1.00 33.53 89 LYS A C 1
ATOM 711 O O . LYS A 1 89 ? 19.900 4.477 28.564 1.00 33.53 89 LYS A O 1
ATOM 716 N N . ASP A 1 90 ? 19.747 6.728 28.415 1.00 30.73 90 ASP A N 1
ATOM 717 C CA . ASP A 1 90 ? 19.550 6.998 29.843 1.00 30.73 90 ASP A CA 1
ATOM 718 C C . ASP A 1 90 ? 18.104 6.676 30.221 1.00 30.73 90 ASP A C 1
ATOM 720 O O . ASP A 1 90 ? 17.171 7.134 29.561 1.00 30.73 90 ASP A O 1
ATOM 724 N N . THR A 1 91 ? 17.920 5.833 31.235 1.00 32.28 91 THR A N 1
ATOM 725 C CA . THR A 1 91 ? 16.598 5.443 31.750 1.00 32.28 91 THR A CA 1
ATOM 726 C C . THR A 1 91 ? 16.339 6.003 33.147 1.00 32.28 91 THR A C 1
ATOM 728 O O . THR A 1 91 ? 15.578 5.409 33.908 1.00 32.28 91 THR A O 1
ATOM 731 N N . SER A 1 92 ? 16.978 7.114 33.526 1.00 28.05 92 SER A N 1
ATOM 732 C CA . SER A 1 92 ? 16.747 7.750 34.825 1.00 28.05 92 SER A CA 1
ATOM 733 C C . SER A 1 92 ? 15.989 9.086 34.717 1.00 28.05 92 SER A C 1
ATOM 735 O O . SER A 1 92 ? 16.510 10.069 34.202 1.00 28.05 92 SER A O 1
ATOM 737 N N . HIS A 1 93 ? 14.768 9.074 35.282 1.00 28.28 93 HIS A N 1
ATOM 738 C CA . HIS A 1 93 ? 13.747 10.136 35.428 1.00 28.28 93 HIS A CA 1
ATOM 739 C C . HIS A 1 93 ? 12.863 10.360 34.179 1.00 28.28 93 HIS A C 1
ATOM 741 O O . HIS A 1 93 ? 13.365 10.706 33.121 1.00 28.28 93 HIS A O 1
ATOM 747 N N . ASP A 1 94 ? 11.546 10.112 34.203 1.00 25.44 94 ASP A N 1
ATOM 748 C CA . ASP A 1 94 ? 10.566 10.482 35.234 1.00 25.44 94 ASP A CA 1
ATOM 749 C C . ASP A 1 94 ? 9.570 9.344 35.567 1.00 25.44 94 ASP A C 1
ATOM 751 O O . ASP A 1 94 ? 9.103 8.624 34.686 1.00 25.44 94 ASP A O 1
ATOM 755 N N . VAL A 1 95 ? 9.248 9.174 36.853 1.00 30.75 95 VAL A N 1
ATOM 756 C CA . VAL A 1 95 ? 8.149 8.310 37.318 1.00 30.75 95 VAL A CA 1
ATOM 757 C C . VAL A 1 95 ? 6.942 9.227 37.463 1.00 30.75 95 VAL A C 1
ATOM 759 O O . VAL A 1 95 ? 6.670 9.747 38.542 1.00 30.75 95 VAL A O 1
ATOM 762 N N . GLY A 1 96 ? 6.254 9.464 36.351 1.00 23.56 96 GLY A N 1
ATOM 763 C CA . GLY A 1 96 ? 5.070 10.310 36.289 1.00 23.56 96 GLY A CA 1
ATOM 764 C C . GLY A 1 96 ? 4.196 9.905 35.111 1.00 23.56 96 GLY A C 1
ATOM 765 O O . GLY A 1 96 ? 4.591 10.111 33.975 1.00 23.56 96 GLY A O 1
ATOM 766 N N . SER A 1 97 ? 3.034 9.322 35.428 1.00 24.73 97 SER A N 1
ATOM 767 C CA . SER A 1 97 ? 1.869 9.040 34.566 1.00 24.73 97 SER A CA 1
ATOM 768 C C . SER A 1 97 ? 2.098 8.291 33.243 1.00 24.73 97 SER A C 1
ATOM 770 O O . SER A 1 97 ? 2.798 8.743 32.350 1.00 24.73 97 SER A O 1
ATOM 772 N N . HIS A 1 98 ? 1.383 7.172 33.091 1.00 28.19 98 HIS A N 1
ATOM 773 C CA . HIS A 1 98 ? 1.064 6.546 31.807 1.00 28.19 98 HIS A CA 1
ATOM 774 C C . HIS A 1 98 ? 0.551 7.594 30.797 1.00 28.19 98 HIS A C 1
ATOM 776 O O . HIS A 1 98 ? -0.638 7.910 30.790 1.00 28.19 98 HIS A O 1
ATOM 782 N N . GLU A 1 99 ? 1.422 8.116 29.935 1.00 28.64 99 GLU A N 1
ATOM 783 C CA . GLU A 1 99 ? 0.999 8.723 28.677 1.00 28.64 99 GLU A CA 1
ATOM 784 C C . GLU A 1 99 ? 0.800 7.596 27.660 1.00 28.64 99 GLU A C 1
ATOM 786 O O . GLU A 1 99 ? 1.715 6.857 27.301 1.00 28.64 99 GLU A O 1
ATOM 791 N N . SER A 1 100 ? -0.465 7.441 27.282 1.00 31.39 100 SER A N 1
ATOM 792 C CA . SER A 1 100 ? -0.996 6.679 26.156 1.00 31.39 100 SER A CA 1
ATOM 793 C C . SER A 1 100 ? -0.055 6.615 24.952 1.00 31.39 100 SER A C 1
ATOM 795 O O . SER A 1 100 ? 0.485 7.648 24.558 1.00 31.39 100 SER A O 1
ATOM 797 N N . LEU A 1 101 ? 0.042 5.440 24.316 1.00 40.50 101 LEU A N 1
ATOM 798 C CA . LEU A 1 101 ? 0.540 5.259 22.947 1.00 40.50 101 LEU A CA 1
ATOM 799 C C . LEU A 1 101 ? -0.083 6.335 22.040 1.00 40.50 101 LEU A C 1
ATOM 801 O O . LEU A 1 101 ? -1.254 6.262 21.671 1.00 40.50 101 LEU A O 1
ATOM 805 N N . GLY A 1 102 ? 0.672 7.407 21.799 1.00 37.25 102 GLY A N 1
ATOM 806 C CA . GLY A 1 102 ? 0.159 8.630 21.199 1.00 37.25 102 GLY A CA 1
ATOM 807 C C . GLY A 1 102 ? -0.096 8.438 19.711 1.00 37.25 102 GLY A C 1
ATOM 808 O O . GLY A 1 102 ? 0.800 8.030 18.974 1.00 37.25 102 GLY A O 1
ATOM 809 N N . PHE A 1 103 ? -1.307 8.767 19.263 1.00 43.44 103 PHE A N 1
ATOM 810 C CA . PHE A 1 103 ? -1.630 8.872 17.844 1.00 43.44 103 PHE A CA 1
ATOM 811 C C . PHE A 1 103 ? -0.618 9.780 17.135 1.00 43.44 103 PHE A C 1
ATOM 813 O O . PHE A 1 103 ? -0.468 10.952 17.493 1.00 43.44 103 PHE A O 1
ATOM 820 N N . GLN A 1 104 ? 0.051 9.275 16.097 1.00 56.00 104 GLN A N 1
ATOM 821 C CA . GLN A 1 104 ? 1.001 10.056 15.305 1.00 56.00 104 GLN A CA 1
ATOM 822 C C . GLN A 1 104 ? 0.263 10.849 14.215 1.00 56.00 104 GLN A C 1
ATOM 824 O O . GLN A 1 104 ? 0.542 10.705 13.035 1.00 56.00 104 GLN A O 1
ATOM 829 N N . GLY A 1 105 ? -0.687 11.703 14.613 1.00 61.16 105 GLY A N 1
ATOM 830 C CA . GLY A 1 105 ? -1.332 12.701 13.749 1.00 61.16 105 GLY A CA 1
ATOM 831 C C . GLY A 1 105 ? -1.923 12.192 12.417 1.00 61.16 105 GLY A C 1
ATOM 832 O O . GLY A 1 105 ? -2.110 10.999 12.189 1.00 61.16 105 GLY A O 1
ATOM 833 N N . ALA A 1 106 ? -2.256 13.135 11.529 1.00 72.75 106 ALA A N 1
ATOM 834 C CA . ALA A 1 106 ? -2.796 12.864 10.185 1.00 72.75 106 ALA A CA 1
ATOM 835 C C . ALA A 1 106 ? -1.708 12.752 9.089 1.00 72.75 106 ALA A C 1
ATOM 837 O O . ALA A 1 106 ? -2.002 12.402 7.940 1.00 72.75 106 ALA A O 1
ATOM 838 N N . ASN A 1 107 ? -0.458 13.064 9.447 1.00 83.62 107 ASN A N 1
ATOM 839 C CA . ASN A 1 107 ? 0.688 13.155 8.544 1.00 83.62 107 ASN A CA 1
ATOM 840 C C . ASN A 1 107 ? 1.594 11.942 8.688 1.00 83.62 107 ASN A C 1
ATOM 842 O O . ASN A 1 107 ? 1.790 11.450 9.795 1.00 83.62 107 ASN A O 1
ATOM 846 N N . ILE A 1 108 ? 2.195 11.509 7.576 1.00 83.12 108 ILE A N 1
ATOM 847 C CA . ILE A 1 108 ? 3.049 10.315 7.548 1.00 83.12 108 ILE A CA 1
ATOM 848 C C . ILE A 1 108 ? 4.150 10.449 8.618 1.00 83.12 108 ILE A C 1
ATOM 850 O O . ILE A 1 108 ? 4.840 11.476 8.627 1.00 83.12 108 ILE A O 1
ATOM 854 N N . PRO A 1 109 ? 4.342 9.439 9.488 1.00 84.44 109 PRO A N 1
ATOM 855 C CA . PRO A 1 109 ? 5.325 9.480 10.564 1.00 84.44 109 PRO A CA 1
ATOM 856 C C . PRO A 1 109 ? 6.718 9.916 10.107 1.00 84.44 109 PRO A C 1
ATOM 858 O O . PRO A 1 109 ? 7.278 9.376 9.151 1.00 84.44 109 PRO A O 1
ATOM 861 N N . THR A 1 110 ? 7.325 10.866 10.823 1.00 81.81 110 THR A N 1
ATOM 862 C CA . THR A 1 110 ? 8.637 11.432 10.465 1.00 81.81 110 THR A CA 1
ATOM 863 C C . THR A 1 110 ? 9.734 10.374 10.399 1.00 81.81 110 THR A C 1
ATOM 865 O O . THR A 1 110 ? 10.645 10.485 9.586 1.00 81.81 110 THR A O 1
ATOM 868 N N . GLU A 1 111 ? 9.664 9.309 11.193 1.00 80.94 111 GLU A N 1
ATOM 869 C CA . GLU A 1 111 ? 10.624 8.199 11.126 1.00 80.94 111 GLU A CA 1
ATOM 870 C C . GLU A 1 111 ? 10.553 7.393 9.820 1.00 80.94 111 GLU A C 1
ATOM 872 O O . GLU A 1 111 ? 11.561 6.826 9.383 1.00 80.94 111 GLU A O 1
ATOM 877 N N . LEU A 1 112 ? 9.401 7.420 9.142 1.00 78.94 112 LEU A N 1
ATOM 878 C CA . LEU A 1 112 ? 9.235 6.932 7.779 1.00 78.94 112 LEU A CA 1
ATOM 879 C C . LEU A 1 112 ? 9.711 7.956 6.741 1.00 78.94 112 LEU A C 1
ATOM 881 O O . LEU A 1 112 ? 9.673 7.666 5.561 1.00 78.94 112 LEU A O 1
ATOM 885 N N . ILE A 1 113 ? 10.189 9.140 7.106 1.00 75.38 113 ILE A N 1
ATOM 886 C CA . ILE A 1 113 ? 10.631 10.158 6.135 1.00 75.38 113 ILE A CA 1
ATOM 887 C C . ILE A 1 113 ? 12.104 10.523 6.335 1.00 75.38 113 ILE A C 1
ATOM 889 O O . ILE A 1 113 ? 12.871 10.575 5.379 1.00 75.38 113 ILE A O 1
ATOM 893 N N . ALA A 1 114 ? 12.538 10.682 7.581 1.00 54.84 114 ALA A N 1
ATOM 894 C CA . ALA A 1 114 ? 13.772 11.361 7.967 1.00 54.84 114 ALA A CA 1
ATOM 895 C C . ALA A 1 114 ? 15.082 10.594 7.703 1.00 54.84 114 ALA A C 1
ATOM 897 O O . ALA A 1 114 ? 16.156 11.092 8.031 1.00 54.84 114 ALA A O 1
ATOM 898 N N . ARG A 1 115 ? 15.037 9.376 7.150 1.00 54.19 115 ARG A N 1
ATOM 899 C CA . ARG A 1 115 ? 16.231 8.514 7.039 1.00 54.19 115 ARG A CA 1
ATOM 900 C C . ARG A 1 115 ? 17.040 8.665 5.747 1.00 54.19 115 ARG A C 1
ATOM 902 O O . ARG A 1 115 ? 18.001 7.918 5.585 1.00 54.19 115 ARG A O 1
ATOM 909 N N . GLN A 1 116 ? 16.692 9.562 4.824 1.00 52.16 116 GLN A N 1
ATOM 910 C CA . GLN A 1 116 ? 17.388 9.639 3.532 1.00 52.16 116 GLN A CA 1
ATOM 911 C C . GLN A 1 116 ? 17.929 11.037 3.227 1.00 52.16 116 GLN A C 1
ATOM 913 O O . GLN A 1 116 ? 17.294 12.043 3.513 1.00 52.16 116 GLN A O 1
ATOM 918 N N . GLN A 1 117 ? 19.133 11.075 2.641 1.00 52.78 117 GLN A N 1
ATOM 919 C CA . GLN A 1 117 ? 19.732 12.286 2.059 1.00 52.78 117 GLN A CA 1
ATOM 920 C C . GLN A 1 117 ? 18.936 12.795 0.842 1.00 52.78 117 GLN A C 1
ATOM 922 O O . GLN A 1 117 ? 19.166 13.908 0.380 1.00 52.78 117 GLN A O 1
ATOM 927 N N . GLU A 1 118 ? 17.998 11.989 0.338 1.00 63.56 118 GLU A N 1
ATOM 928 C CA . GLU A 1 118 ? 17.116 12.294 -0.781 1.00 63.56 118 GLU A CA 1
ATOM 929 C C . GLU A 1 118 ? 15.684 12.531 -0.294 1.00 63.56 118 GLU A C 1
ATOM 931 O O . GLU A 1 118 ? 15.217 11.888 0.650 1.00 63.56 118 GLU A O 1
ATOM 936 N N . ARG A 1 119 ? 14.977 13.448 -0.966 1.00 80.94 119 ARG A N 1
ATOM 937 C CA . ARG A 1 119 ? 13.559 13.712 -0.701 1.00 80.94 119 ARG A CA 1
ATOM 938 C C . ARG A 1 119 ? 12.734 12.419 -0.858 1.00 80.94 119 ARG A C 1
ATOM 940 O O . ARG A 1 119 ? 12.948 11.692 -1.834 1.00 80.94 119 ARG A O 1
ATOM 947 N N . PRO A 1 120 ? 11.776 12.129 0.038 1.00 84.50 120 PRO A N 1
ATOM 948 C CA . PRO A 1 120 ? 10.836 11.033 -0.171 1.00 84.50 120 PRO A CA 1
ATOM 949 C C . PRO A 1 120 ? 10.073 11.209 -1.487 1.00 84.50 120 PRO A C 1
ATOM 951 O O . PRO A 1 120 ? 9.681 12.323 -1.837 1.00 84.50 120 PRO A O 1
ATOM 954 N N . ARG A 1 121 ? 9.860 10.107 -2.211 1.00 89.56 121 ARG A N 1
ATOM 955 C CA . ARG A 1 121 ? 9.102 10.112 -3.467 1.00 89.56 121 ARG A CA 1
ATOM 956 C C . ARG A 1 121 ? 7.608 9.960 -3.191 1.00 89.56 121 ARG A C 1
ATOM 958 O O . ARG A 1 121 ? 7.219 9.096 -2.405 1.00 89.56 121 ARG A O 1
ATOM 965 N N . SER A 1 122 ? 6.790 10.774 -3.849 1.00 93.00 122 SER A N 1
ATOM 966 C CA . SER A 1 122 ? 5.329 10.625 -3.878 1.00 93.00 122 SER A CA 1
ATOM 967 C C . SER A 1 122 ? 4.889 9.669 -4.991 1.00 93.00 122 SER A C 1
ATOM 969 O O . SER A 1 122 ? 5.687 9.278 -5.841 1.00 93.00 122 SER A O 1
ATOM 971 N N . LEU A 1 123 ? 3.602 9.313 -5.044 1.00 94.69 123 LEU A N 1
ATOM 972 C CA . LEU A 1 123 ? 3.074 8.508 -6.153 1.00 94.69 123 LEU A CA 1
ATOM 973 C C . LEU A 1 123 ? 3.200 9.235 -7.502 1.00 94.69 123 LEU A C 1
ATOM 975 O O . LEU A 1 123 ? 3.480 8.597 -8.510 1.00 94.69 123 LEU A O 1
ATOM 979 N N . VAL A 1 124 ? 3.111 10.570 -7.509 1.00 94.19 124 VAL A N 1
ATOM 980 C CA . VAL A 1 124 ? 3.355 11.400 -8.700 1.00 94.19 124 VAL A CA 1
ATOM 981 C C . VAL A 1 124 ? 4.789 11.223 -9.212 1.00 94.19 124 VAL A C 1
ATOM 983 O O . VAL A 1 124 ? 4.997 11.127 -10.421 1.00 94.19 124 VAL A O 1
ATOM 986 N N . ASP A 1 125 ? 5.785 11.118 -8.324 1.00 93.44 125 ASP A N 1
ATOM 987 C CA . ASP A 1 125 ? 7.153 10.778 -8.739 1.00 93.44 125 ASP A CA 1
ATOM 988 C C . ASP A 1 125 ? 7.241 9.381 -9.334 1.00 93.44 125 ASP A C 1
ATOM 990 O O . ASP A 1 125 ? 7.939 9.186 -10.324 1.00 93.44 125 ASP A O 1
ATOM 994 N N . LEU A 1 126 ? 6.561 8.404 -8.730 1.00 94.88 126 LEU A N 1
ATOM 995 C CA . LEU A 1 126 ? 6.583 7.031 -9.228 1.00 94.88 126 LEU A CA 1
ATOM 996 C C . LEU A 1 126 ? 5.948 6.930 -10.621 1.00 94.88 126 LEU A C 1
ATOM 998 O O . LEU A 1 126 ? 6.429 6.142 -11.432 1.00 94.88 126 LEU A O 1
ATOM 1002 N N . ILE A 1 127 ? 4.949 7.764 -10.927 1.00 95.69 127 ILE A N 1
ATOM 1003 C CA . ILE A 1 127 ? 4.397 7.897 -12.282 1.00 95.69 127 ILE A CA 1
ATOM 1004 C C . ILE A 1 127 ? 5.418 8.541 -13.226 1.00 95.69 127 ILE A C 1
ATOM 1006 O O . ILE A 1 127 ? 5.677 8.013 -14.303 1.00 95.69 127 ILE A O 1
ATOM 1010 N N . LYS A 1 128 ? 6.062 9.646 -12.820 1.00 93.38 128 LYS A N 1
ATOM 1011 C CA . LYS A 1 128 ? 7.099 10.323 -13.630 1.00 93.38 128 LYS A CA 1
ATOM 1012 C C . LYS A 1 128 ? 8.306 9.430 -13.933 1.00 93.38 128 LYS A C 1
ATOM 1014 O O . LYS A 1 128 ? 8.934 9.584 -14.973 1.00 93.38 128 LYS A O 1
ATOM 1019 N N . LEU A 1 129 ? 8.635 8.520 -13.019 1.00 92.56 129 LEU A N 1
ATOM 1020 C CA . LEU A 1 129 ? 9.714 7.539 -13.156 1.00 92.56 129 LEU A CA 1
ATOM 1021 C C . LEU A 1 129 ? 9.279 6.253 -13.869 1.00 92.56 129 LEU A C 1
ATOM 1023 O O . LEU A 1 129 ? 10.067 5.311 -13.937 1.00 92.56 129 LEU A O 1
ATOM 1027 N N . ASP A 1 130 ? 8.034 6.193 -14.345 1.00 93.56 130 ASP A N 1
ATOM 1028 C CA . ASP A 1 130 ? 7.445 5.029 -15.008 1.00 93.56 130 ASP A CA 1
ATOM 1029 C C . ASP A 1 130 ? 7.557 3.736 -14.167 1.00 93.56 130 ASP A C 1
ATOM 1031 O O . ASP A 1 130 ? 7.716 2.619 -14.672 1.00 93.56 130 ASP A O 1
ATOM 1035 N N . THR A 1 131 ? 7.510 3.905 -12.838 1.00 95.69 131 THR A N 1
ATOM 1036 C CA . THR A 1 131 ? 7.431 2.812 -11.860 1.00 95.69 131 THR A CA 1
ATOM 1037 C C . THR A 1 131 ? 6.011 2.285 -11.731 1.00 95.69 131 THR A C 1
ATOM 1039 O O . THR A 1 131 ? 5.798 1.095 -11.509 1.00 95.69 131 THR A 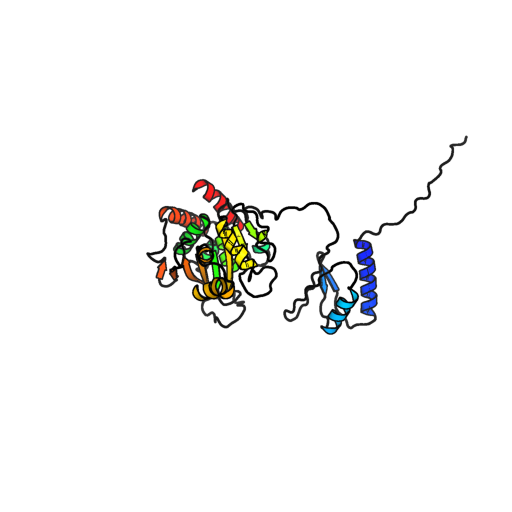O 1
ATOM 1042 N N . VAL A 1 132 ? 5.034 3.167 -11.892 1.00 97.12 132 VAL A N 1
ATOM 1043 C CA . VAL A 1 132 ? 3.615 2.838 -11.931 1.00 97.12 132 VAL A CA 1
ATOM 1044 C C . VAL A 1 132 ? 2.978 3.679 -13.025 1.00 97.12 132 VAL A C 1
ATOM 1046 O O . VAL A 1 132 ? 3.201 4.885 -13.082 1.00 97.12 132 VAL A O 1
ATOM 1049 N N . ASN A 1 133 ? 2.206 3.063 -13.915 1.00 96.62 133 ASN A N 1
ATOM 1050 C CA . ASN A 1 133 ? 1.477 3.835 -14.915 1.00 96.62 133 ASN A CA 1
ATOM 1051 C C . ASN A 1 133 ? 0.291 4.570 -14.262 1.00 96.62 133 ASN A C 1
ATOM 1053 O O . ASN A 1 133 ? -0.163 4.218 -13.172 1.00 96.62 133 ASN A O 1
ATOM 1057 N N . LEU A 1 134 ? -0.220 5.604 -14.928 1.00 97.38 134 LEU A N 1
ATOM 1058 C CA . LEU A 1 134 ? -1.279 6.449 -14.371 1.00 97.38 134 LEU A CA 1
ATOM 1059 C C . LEU A 1 134 ? -2.590 5.687 -14.105 1.00 97.38 134 LEU A C 1
ATOM 1061 O O . LEU A 1 134 ? -3.286 6.006 -13.146 1.00 97.38 134 LEU A O 1
ATOM 1065 N N . GLU A 1 135 ? -2.925 4.685 -14.923 1.00 97.81 135 GLU A N 1
ATOM 1066 C CA . GLU A 1 135 ? -4.144 3.891 -14.729 1.00 97.81 135 GLU A CA 1
ATOM 1067 C C . GLU A 1 135 ? -4.075 3.078 -13.430 1.00 97.81 135 GLU A C 1
ATOM 1069 O O . GLU A 1 135 ? -4.957 3.187 -12.580 1.00 97.81 135 GLU A O 1
ATOM 1074 N N . LEU A 1 136 ? -2.983 2.335 -13.233 1.00 98.62 136 LEU A N 1
ATOM 1075 C CA . LEU A 1 136 ? -2.747 1.583 -12.009 1.00 98.62 136 LEU A CA 1
ATOM 1076 C C . LEU A 1 136 ? -2.615 2.512 -10.798 1.00 98.62 136 LEU A C 1
ATOM 1078 O O . LEU A 1 136 ? -3.118 2.189 -9.728 1.00 98.62 136 LEU A O 1
ATOM 1082 N N . ALA A 1 137 ? -1.972 3.673 -10.944 1.00 98.50 137 ALA A N 1
ATOM 1083 C CA . ALA A 1 137 ? -1.849 4.635 -9.853 1.00 98.50 137 ALA A CA 1
ATOM 1084 C C . ALA A 1 137 ? -3.213 5.179 -9.399 1.00 98.50 137 ALA A C 1
ATOM 1086 O O . ALA A 1 137 ? -3.455 5.269 -8.196 1.00 98.50 137 ALA A O 1
ATOM 1087 N N . ALA A 1 138 ? -4.108 5.504 -10.339 1.00 98.50 138 ALA A N 1
ATOM 1088 C CA . ALA A 1 138 ? -5.463 5.955 -10.028 1.00 98.50 138 ALA A CA 1
ATOM 1089 C C . ALA A 1 138 ? -6.279 4.856 -9.334 1.00 98.50 138 ALA A C 1
ATOM 1091 O O . ALA A 1 138 ? -6.971 5.136 -8.358 1.00 98.50 138 ALA A O 1
ATOM 1092 N N . TRP A 1 139 ? -6.137 3.607 -9.786 1.00 98.69 139 TRP A N 1
ATOM 1093 C CA . TRP A 1 139 ? -6.779 2.452 -9.161 1.00 98.69 139 TRP A CA 1
ATOM 1094 C C . TRP A 1 139 ? -6.229 2.165 -7.754 1.00 98.69 139 TRP A C 1
ATOM 1096 O O . TRP A 1 139 ? -6.985 1.988 -6.807 1.00 98.69 139 TRP A O 1
ATOM 1106 N N . LEU A 1 140 ? -4.909 2.197 -7.552 1.00 98.81 140 LEU A N 1
ATOM 1107 C CA . LEU A 1 140 ? -4.321 2.037 -6.216 1.00 98.81 140 LEU A CA 1
ATOM 1108 C C . LEU A 1 140 ? -4.774 3.157 -5.272 1.00 98.81 140 LEU A C 1
ATOM 1110 O O . LEU A 1 140 ? -5.129 2.891 -4.126 1.00 98.81 140 LEU A O 1
ATOM 1114 N N . MET A 1 141 ? -4.793 4.403 -5.755 1.00 98.31 141 MET A N 1
ATOM 1115 C CA . MET A 1 141 ? -5.293 5.542 -4.989 1.00 98.31 141 MET A CA 1
ATOM 1116 C C . MET A 1 141 ? -6.762 5.350 -4.598 1.00 98.31 141 MET A C 1
ATOM 1118 O O . MET A 1 141 ? -7.085 5.595 -3.439 1.00 98.31 141 MET A O 1
ATOM 1122 N N . SER A 1 142 ? -7.624 4.896 -5.517 1.00 98.38 142 SER A N 1
ATOM 1123 C CA . SER A 1 142 ? -9.061 4.742 -5.256 1.00 98.38 142 SER A CA 1
ATOM 1124 C C . SER A 1 142 ? -9.361 3.718 -4.161 1.00 98.38 142 SER A C 1
ATOM 1126 O O . SER A 1 142 ? -10.299 3.907 -3.390 1.00 98.38 142 SER A O 1
ATOM 1128 N N . HIS A 1 143 ? -8.556 2.660 -4.047 1.00 98.56 143 HIS A N 1
ATOM 1129 C CA . HIS A 1 143 ? -8.686 1.658 -2.984 1.00 98.56 143 HIS A CA 1
ATOM 1130 C C . HIS A 1 143 ? -8.066 2.137 -1.668 1.00 98.56 143 HIS A C 1
ATOM 1132 O O . HIS A 1 143 ? -8.686 2.053 -0.604 1.00 98.56 143 HIS A O 1
ATOM 1138 N N . VAL A 1 144 ? -6.852 2.690 -1.717 1.00 98.50 144 VAL A N 1
ATOM 1139 C CA . VAL A 1 144 ? -6.143 3.151 -0.514 1.00 98.50 144 VAL A CA 1
ATOM 1140 C C . VAL A 1 144 ? -6.885 4.305 0.173 1.00 98.50 144 VAL A C 1
ATOM 1142 O O . VAL A 1 144 ? -6.984 4.308 1.401 1.00 98.50 144 VAL A O 1
ATOM 1145 N N . SER A 1 145 ? -7.499 5.227 -0.578 1.00 97.88 145 SER A N 1
ATOM 1146 C CA . SER A 1 145 ? -8.309 6.332 -0.028 1.00 97.88 145 SER A CA 1
ATOM 1147 C C . SER A 1 145 ? -9.615 5.899 0.636 1.00 97.88 145 SER A C 1
ATOM 1149 O O . SER A 1 145 ? -10.226 6.672 1.387 1.00 97.88 145 SER A O 1
ATOM 1151 N N . GLN A 1 146 ? -10.028 4.654 0.410 1.00 96.69 146 GLN A N 1
ATOM 1152 C CA . GLN A 1 146 ? -11.157 4.011 1.078 1.00 96.69 146 GLN A CA 1
ATOM 1153 C C . GLN A 1 146 ? -10.715 3.156 2.277 1.00 96.69 146 GLN A C 1
ATOM 1155 O O . GLN A 1 146 ? -11.554 2.626 3.001 1.00 96.69 146 GLN A O 1
ATOM 1160 N N . GLY A 1 147 ? -9.409 3.095 2.558 1.00 97.56 147 GLY A N 1
ATOM 1161 C CA . GLY A 1 147 ? -8.850 2.397 3.713 1.00 97.56 147 GLY A CA 1
ATOM 1162 C C . GLY A 1 147 ? -8.440 0.953 3.441 1.00 97.56 147 GLY A C 1
ATOM 1163 O O . GLY A 1 147 ? -8.331 0.187 4.397 1.00 97.56 147 GLY A O 1
ATOM 1164 N N . ALA A 1 148 ? -8.213 0.585 2.175 1.00 98.44 148 ALA A N 1
ATOM 1165 C CA . ALA A 1 148 ? -7.694 -0.728 1.810 1.00 98.44 148 ALA A CA 1
ATOM 1166 C C . ALA A 1 148 ? -6.345 -1.005 2.497 1.00 98.44 148 ALA A C 1
ATOM 1168 O O . ALA A 1 148 ? -5.396 -0.230 2.361 1.00 98.44 148 ALA A O 1
ATOM 1169 N N . SER A 1 149 ? -6.248 -2.123 3.215 1.00 98.88 149 SER A N 1
ATOM 1170 C CA . SER A 1 149 ? -4.986 -2.592 3.799 1.00 98.88 149 SER A CA 1
ATOM 1171 C C . SER A 1 149 ? -4.049 -3.084 2.696 1.00 98.88 149 SER A C 1
ATOM 1173 O O . SER A 1 149 ? -4.505 -3.696 1.727 1.00 98.88 149 SER A O 1
ATOM 1175 N N . PHE A 1 150 ? -2.742 -2.850 2.826 1.00 98.88 150 PHE A N 1
ATOM 1176 C CA . PHE A 1 150 ? -1.798 -3.220 1.774 1.00 98.88 150 PHE A CA 1
ATOM 1177 C C . PHE A 1 150 ? -0.403 -3.600 2.269 1.00 98.88 150 PHE A C 1
ATOM 1179 O O . PHE A 1 150 ? 0.124 -3.039 3.228 1.00 98.88 150 PHE A O 1
ATOM 1186 N N . ILE A 1 151 ? 0.240 -4.525 1.559 1.00 98.75 151 ILE A N 1
ATOM 1187 C CA . ILE A 1 151 ? 1.633 -4.916 1.795 1.00 98.75 151 ILE A CA 1
ATOM 1188 C C . ILE A 1 151 ? 2.425 -4.797 0.495 1.00 98.75 151 ILE A C 1
ATOM 1190 O O . ILE A 1 151 ? 1.982 -5.241 -0.565 1.00 98.75 151 ILE A O 1
ATOM 1194 N N . VAL A 1 152 ? 3.618 -4.202 0.576 1.00 98.50 152 VAL A N 1
ATOM 1195 C CA . VAL A 1 152 ? 4.528 -4.086 -0.570 1.00 98.50 152 VAL A CA 1
ATOM 1196 C C . VAL A 1 152 ? 5.609 -5.166 -0.510 1.00 98.50 152 VAL A C 1
ATOM 1198 O O . VAL A 1 152 ? 6.401 -5.210 0.434 1.00 98.50 152 VAL A O 1
ATOM 1201 N N . GLY A 1 153 ? 5.659 -6.023 -1.530 1.00 96.44 153 GLY A N 1
ATOM 1202 C CA . GLY A 1 153 ? 6.582 -7.153 -1.645 1.00 96.44 153 GLY A CA 1
ATOM 1203 C C . GLY A 1 153 ? 7.715 -6.918 -2.648 1.00 96.44 153 GLY A C 1
ATOM 1204 O O . GLY A 1 153 ? 7.540 -6.257 -3.670 1.00 96.44 153 GLY A O 1
ATOM 1205 N N . SER A 1 154 ? 8.899 -7.444 -2.347 1.00 92.12 154 SER A N 1
ATOM 1206 C CA . SER A 1 154 ? 10.013 -7.635 -3.289 1.00 92.12 154 SER A CA 1
ATOM 1207 C C . SER A 1 154 ? 11.037 -8.587 -2.674 1.00 92.12 154 SER A C 1
ATOM 1209 O O . SER A 1 154 ? 11.317 -8.467 -1.476 1.00 92.12 154 SER A O 1
ATOM 1211 N N . GLY A 1 155 ? 11.667 -9.457 -3.465 1.00 80.50 155 GLY A N 1
ATOM 1212 C CA . GLY A 1 155 ? 12.718 -10.362 -2.981 1.00 80.50 155 GLY A CA 1
ATOM 1213 C C . GLY A 1 155 ? 13.944 -9.605 -2.479 1.00 80.50 155 GLY A C 1
ATOM 1214 O O . GLY A 1 155 ? 14.174 -9.570 -1.270 1.00 80.50 155 GLY A O 1
ATOM 1215 N N . PRO A 1 156 ? 14.708 -8.920 -3.346 1.00 77.06 156 PRO A N 1
ATOM 1216 C CA . PRO A 1 156 ? 15.862 -8.145 -2.901 1.00 77.06 156 PRO A CA 1
ATOM 1217 C C . PRO A 1 156 ? 15.505 -6.924 -2.041 1.00 77.06 156 PRO A C 1
ATOM 1219 O O . PRO A 1 156 ? 14.459 -6.274 -2.182 1.00 77.06 156 PRO A O 1
ATOM 1222 N N . GLY A 1 157 ? 16.427 -6.564 -1.146 1.00 82.06 157 GLY A N 1
ATOM 1223 C CA . GLY A 1 157 ? 16.389 -5.291 -0.424 1.00 82.06 157 GLY A CA 1
ATOM 1224 C C . GLY A 1 157 ? 16.819 -4.131 -1.326 1.00 82.06 157 GLY A C 1
ATOM 1225 O O . GLY A 1 157 ? 17.613 -4.311 -2.239 1.00 82.06 157 GLY A O 1
ATOM 1226 N N . GLY A 1 158 ? 16.341 -2.911 -1.065 1.00 81.25 158 GLY A N 1
ATOM 1227 C CA . GLY A 1 158 ? 16.770 -1.717 -1.820 1.00 81.25 158 GLY A CA 1
ATOM 1228 C C . GLY A 1 158 ? 16.086 -1.497 -3.178 1.00 81.25 158 GLY A C 1
ATOM 1229 O O . GLY A 1 158 ? 16.387 -0.516 -3.855 1.00 81.25 158 GLY A O 1
ATOM 1230 N N . ILE A 1 159 ? 15.118 -2.341 -3.551 1.00 87.69 159 ILE A N 1
ATOM 1231 C CA . ILE A 1 159 ? 14.339 -2.165 -4.787 1.00 87.69 159 ILE A CA 1
ATOM 1232 C C . ILE A 1 159 ? 13.436 -0.931 -4.703 1.00 87.69 159 ILE A C 1
ATOM 1234 O O . ILE A 1 159 ? 13.403 -0.131 -5.630 1.00 87.69 159 ILE A O 1
ATOM 1238 N N . GLY A 1 160 ? 12.765 -0.715 -3.571 1.00 90.62 160 GLY A N 1
ATOM 1239 C CA . GLY A 1 160 ? 11.881 0.443 -3.407 1.00 90.62 160 GLY A CA 1
ATOM 1240 C C . GLY A 1 160 ? 10.618 0.199 -2.591 1.00 90.62 160 GLY A C 1
ATOM 1241 O O . GLY A 1 160 ? 9.800 1.106 -2.534 1.00 90.62 160 GLY A O 1
ATOM 1242 N N . LYS A 1 161 ? 10.462 -0.960 -1.928 1.00 94.19 161 LYS A N 1
ATOM 1243 C CA . LYS A 1 161 ? 9.270 -1.300 -1.124 1.00 94.19 161 LYS A CA 1
ATOM 1244 C C . LYS A 1 161 ? 8.795 -0.161 -0.230 1.00 94.19 161 LYS A C 1
ATOM 1246 O O . LYS A 1 161 ? 7.696 0.352 -0.395 1.00 94.19 161 LYS A O 1
ATOM 1251 N N . THR A 1 162 ? 9.681 0.312 0.645 1.00 92.75 162 THR A N 1
ATOM 1252 C CA . THR A 1 162 ? 9.352 1.379 1.589 1.00 92.75 162 THR A CA 1
ATOM 1253 C C . THR A 1 162 ? 9.021 2.693 0.876 1.00 92.75 162 THR A C 1
ATOM 1255 O O . THR A 1 162 ? 8.190 3.450 1.362 1.00 92.75 162 THR A O 1
ATOM 1258 N N . THR A 1 163 ? 9.635 2.969 -0.278 1.00 93.50 163 THR A N 1
ATOM 1259 C CA . THR A 1 163 ? 9.309 4.139 -1.107 1.00 93.50 163 THR A CA 1
ATOM 1260 C C . THR A 1 163 ? 7.890 4.031 -1.663 1.00 93.50 163 THR A C 1
ATOM 1262 O O . THR A 1 163 ? 7.115 4.968 -1.505 1.00 93.50 163 THR A O 1
ATOM 1265 N N . THR A 1 164 ? 7.523 2.883 -2.234 1.00 96.12 164 THR A N 1
ATOM 1266 C CA . THR A 1 164 ? 6.167 2.608 -2.733 1.00 96.12 164 THR A CA 1
ATOM 1267 C C . THR A 1 164 ? 5.137 2.643 -1.610 1.00 96.12 164 THR A C 1
ATOM 1269 O O . THR A 1 164 ? 4.113 3.306 -1.740 1.00 96.12 164 THR A O 1
ATOM 1272 N N . MET A 1 165 ? 5.431 2.011 -0.471 1.00 97.25 165 MET A N 1
ATOM 1273 C CA . MET A 1 165 ? 4.556 2.011 0.701 1.00 97.25 165 MET A CA 1
ATOM 1274 C C . MET A 1 165 ? 4.256 3.437 1.170 1.00 97.25 165 MET A C 1
ATOM 1276 O O . MET A 1 165 ? 3.100 3.796 1.370 1.00 97.25 165 MET A O 1
ATOM 1280 N N . ARG A 1 166 ? 5.289 4.278 1.304 1.00 95.19 166 ARG A N 1
ATOM 1281 C CA . ARG A 1 166 ? 5.130 5.686 1.693 1.00 95.19 166 ARG A CA 1
ATOM 1282 C C . ARG A 1 166 ? 4.314 6.460 0.662 1.00 95.19 166 ARG A C 1
ATOM 1284 O O . ARG A 1 166 ? 3.429 7.215 1.050 1.00 95.19 166 ARG A O 1
ATOM 1291 N N . ALA A 1 167 ? 4.603 6.271 -0.627 1.00 95.75 167 ALA A N 1
ATOM 1292 C CA . ALA A 1 167 ? 3.888 6.939 -1.711 1.00 95.75 167 ALA A CA 1
ATOM 1293 C C . ALA A 1 167 ? 2.379 6.646 -1.665 1.00 95.75 167 ALA A C 1
ATOM 1295 O O . ALA A 1 167 ? 1.585 7.561 -1.866 1.00 95.75 167 ALA A O 1
ATOM 1296 N N . LEU A 1 168 ? 1.995 5.407 -1.341 1.00 97.88 168 LEU A N 1
ATOM 1297 C CA . LEU A 1 168 ? 0.598 5.010 -1.151 1.00 97.88 168 LEU A CA 1
ATOM 1298 C C . LEU A 1 168 ? 0.004 5.538 0.164 1.00 97.88 168 LEU A C 1
ATOM 1300 O O . LEU A 1 168 ? -1.124 6.020 0.160 1.00 97.88 168 LEU A O 1
ATOM 1304 N N . LEU A 1 169 ? 0.764 5.548 1.269 1.00 97.12 169 LEU A N 1
ATOM 1305 C CA . LEU A 1 169 ? 0.322 6.129 2.551 1.00 97.12 169 LEU A CA 1
ATOM 1306 C C . LEU A 1 169 ? -0.103 7.603 2.437 1.00 97.12 169 LEU A C 1
ATOM 1308 O O . LEU A 1 169 ? -0.924 8.056 3.233 1.00 97.12 169 LEU A O 1
ATOM 1312 N N . GLY A 1 170 ? 0.395 8.339 1.436 1.00 95.38 170 GLY A N 1
ATOM 1313 C CA . GLY A 1 170 ? -0.068 9.696 1.120 1.00 95.38 170 GLY A CA 1
ATOM 1314 C C . GLY A 1 170 ? -1.583 9.805 0.887 1.00 95.38 170 GLY A C 1
ATOM 1315 O O . GLY A 1 170 ? -2.156 10.874 1.090 1.00 95.38 170 GLY A O 1
ATOM 1316 N N . PHE A 1 171 ? -2.237 8.695 0.544 1.00 97.25 171 PHE A N 1
ATOM 1317 C CA . PHE A 1 171 ? -3.662 8.619 0.228 1.00 97.25 171 PHE A CA 1
ATOM 1318 C C . PHE A 1 171 ? -4.493 7.878 1.278 1.00 97.25 171 PHE A C 1
ATOM 1320 O O . PHE A 1 171 ? -5.680 7.692 1.060 1.00 97.25 171 PHE A O 1
ATOM 1327 N N . ALA A 1 172 ? -3.924 7.446 2.410 1.00 97.31 172 ALA A N 1
ATOM 1328 C CA . ALA A 1 172 ? -4.721 6.809 3.466 1.00 97.31 172 ALA A CA 1
ATOM 1329 C C . ALA A 1 172 ? -5.827 7.768 3.966 1.00 97.31 172 ALA A C 1
ATOM 1331 O O . ALA A 1 172 ? -5.594 8.973 4.008 1.00 97.31 172 ALA A O 1
ATOM 1332 N N . PRO A 1 173 ? -7.018 7.319 4.388 1.00 96.19 173 PRO A N 1
ATOM 1333 C CA . PRO A 1 173 ? -8.094 8.242 4.751 1.00 96.19 173 PRO A CA 1
ATOM 1334 C C . PRO A 1 173 ? -7.697 9.202 5.882 1.00 96.19 173 PRO A C 1
ATOM 1336 O O . PRO A 1 173 ? -7.041 8.792 6.839 1.00 96.19 173 PRO A O 1
ATOM 1339 N N . GLY A 1 174 ? -8.115 10.469 5.832 1.00 94.44 174 GLY A N 1
ATOM 1340 C CA . GLY A 1 174 ? -7.851 11.440 6.903 1.00 94.44 174 GLY A CA 1
ATOM 1341 C C . GLY A 1 174 ? -8.475 11.073 8.251 1.00 94.44 174 GLY A C 1
ATOM 1342 O O . GLY A 1 174 ? -8.007 11.519 9.296 1.00 94.44 174 GLY A O 1
ATOM 1343 N N . SER A 1 175 ? -9.494 10.211 8.236 1.00 92.81 175 SER A N 1
ATOM 1344 C CA . SER A 1 175 ? -10.117 9.630 9.429 1.00 92.81 175 SER A CA 1
ATOM 1345 C C . SER A 1 175 ? -9.293 8.517 10.089 1.00 92.81 175 SER A C 1
ATOM 1347 O O . SER A 1 175 ? -9.637 8.094 11.189 1.00 92.81 175 SER A O 1
ATOM 1349 N N . ARG A 1 176 ? -8.219 8.030 9.449 1.00 94.31 176 ARG A N 1
ATOM 1350 C CA . ARG A 1 176 ? -7.345 6.966 9.961 1.00 94.31 176 ARG A CA 1
ATOM 1351 C C . ARG A 1 176 ? -6.016 7.572 10.407 1.00 94.31 176 ARG A C 1
ATOM 1353 O O . ARG A 1 176 ? -5.119 7.785 9.596 1.00 94.31 176 ARG A O 1
ATOM 1360 N N . LEU A 1 177 ? -5.883 7.836 11.705 1.00 93.94 177 LEU A N 1
ATOM 1361 C CA . LEU A 1 177 ? -4.626 8.328 12.279 1.00 93.94 177 LEU A CA 1
ATOM 1362 C C . LEU A 1 177 ? -3.516 7.285 12.118 1.00 93.94 177 LEU A C 1
ATOM 1364 O O . LEU A 1 177 ? -3.786 6.083 12.155 1.00 93.94 177 LEU A O 1
ATOM 1368 N N . PHE A 1 178 ? -2.274 7.734 11.941 1.00 95.56 178 PHE A N 1
ATOM 1369 C CA . PHE A 1 178 ? -1.152 6.811 11.799 1.00 95.56 178 PHE A CA 1
ATOM 1370 C C . PHE A 1 178 ? -0.651 6.318 13.156 1.00 95.56 178 PHE A C 1
ATOM 1372 O O . PHE A 1 178 ? -0.505 7.085 14.111 1.00 95.56 178 PHE A O 1
ATOM 1379 N N . VAL A 1 179 ? -0.373 5.017 13.220 1.00 95.12 179 VAL A N 1
ATOM 1380 C CA . VAL A 1 179 ? 0.196 4.337 14.387 1.00 95.12 179 VAL A CA 1
ATOM 1381 C C . VAL A 1 179 ? 1.277 3.386 13.898 1.00 95.12 179 VAL A C 1
ATOM 1383 O O . VAL A 1 179 ? 1.060 2.643 12.945 1.00 95.12 179 VAL A O 1
ATOM 1386 N N . ILE A 1 180 ? 2.442 3.399 14.536 1.00 94.88 180 ILE A N 1
ATOM 1387 C CA . ILE A 1 180 ? 3.528 2.469 14.219 1.00 94.88 180 ILE A CA 1
ATOM 1388 C C . ILE A 1 180 ? 3.372 1.243 15.113 1.00 94.88 180 ILE A C 1
ATOM 1390 O O . ILE A 1 180 ? 3.303 1.373 16.333 1.00 94.88 180 ILE A O 1
ATOM 1394 N N . ALA A 1 181 ? 3.306 0.062 14.506 1.00 95.31 181 ALA A N 1
ATOM 1395 C CA . ALA A 1 181 ? 3.304 -1.202 15.225 1.00 95.31 181 ALA A CA 1
ATOM 1396 C C . ALA A 1 181 ? 4.745 -1.612 15.537 1.00 95.31 181 ALA A C 1
ATOM 1398 O O . ALA A 1 181 ? 5.539 -1.874 14.628 1.00 95.31 181 ALA A O 1
ATOM 1399 N N . LEU A 1 182 ? 5.069 -1.670 16.827 1.00 94.12 182 LEU A N 1
ATOM 1400 C CA . LEU A 1 182 ? 6.342 -2.167 17.333 1.00 94.12 182 LEU A CA 1
ATOM 1401 C C . LEU A 1 182 ? 6.136 -3.529 18.014 1.00 94.12 182 LEU A C 1
ATOM 1403 O O . LEU A 1 182 ? 5.075 -3.743 18.608 1.00 94.12 182 LEU A O 1
ATOM 1407 N N . PRO A 1 183 ? 7.125 -4.440 17.943 1.00 93.56 183 PRO A N 1
ATOM 1408 C CA . PRO A 1 183 ? 7.094 -5.703 18.678 1.00 93.56 183 PRO A CA 1
ATOM 1409 C C . PRO A 1 183 ? 6.760 -5.491 20.154 1.00 93.56 183 PRO A C 1
ATOM 1411 O O . PRO A 1 183 ? 7.230 -4.527 20.755 1.00 93.56 183 PRO A O 1
ATOM 1414 N N . GLU A 1 184 ? 5.966 -6.390 20.732 1.00 92.88 184 GLU A N 1
ATOM 1415 C CA . GLU A 1 184 ? 5.499 -6.362 22.126 1.00 92.88 184 GLU A CA 1
ATOM 1416 C C . GLU A 1 184 ? 4.554 -5.190 22.486 1.00 92.88 184 GLU A C 1
ATOM 1418 O O . GLU A 1 184 ? 3.992 -5.175 23.582 1.00 92.88 184 GLU A O 1
ATOM 1423 N N . GLU A 1 185 ? 4.310 -4.233 21.581 1.00 93.94 185 GLU A N 1
ATOM 1424 C CA . GLU A 1 185 ? 3.481 -3.038 21.835 1.00 93.94 185 GLU A CA 1
ATOM 1425 C C . GLU A 1 185 ? 2.118 -3.069 21.116 1.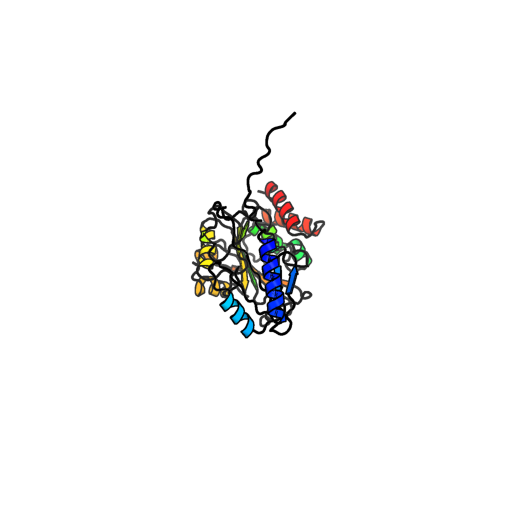00 93.94 185 GLU A C 1
ATOM 1427 O O . GLU A 1 185 ? 1.256 -2.222 21.358 1.00 93.94 185 GLU A O 1
ATOM 1432 N N . ILE A 1 186 ? 1.884 -4.069 20.262 1.00 94.62 186 ILE A N 1
ATOM 1433 C CA . ILE A 1 186 ? 0.709 -4.159 19.375 1.00 94.62 186 ILE A CA 1
ATOM 1434 C C . ILE A 1 186 ? -0.594 -4.293 20.161 1.00 94.62 186 ILE A C 1
ATOM 1436 O O . ILE A 1 186 ? -1.586 -3.645 19.837 1.00 94.62 186 ILE A O 1
ATOM 1440 N N . SER A 1 187 ? -0.577 -5.079 21.239 1.00 90.12 187 SER A N 1
ATOM 1441 C CA . SER A 1 187 ? -1.729 -5.251 22.133 1.00 90.12 187 SER A CA 1
ATOM 1442 C C . SER A 1 187 ? -2.169 -3.952 22.825 1.00 90.12 187 SER A C 1
ATOM 1444 O O . SER A 1 187 ? -3.297 -3.865 23.306 1.00 90.12 187 SER A O 1
ATOM 1446 N N . GLY A 1 188 ? -1.296 -2.938 22.872 1.00 90.44 188 GLY A N 1
ATOM 1447 C CA . GLY A 1 188 ? -1.601 -1.617 23.414 1.00 90.44 188 GLY A CA 1
ATOM 1448 C C . GLY A 1 188 ? -2.227 -0.651 22.405 1.00 90.44 188 GLY A C 1
ATOM 1449 O O . GLY A 1 188 ? -2.633 0.447 22.796 1.00 90.44 188 GLY A O 1
ATOM 1450 N N . ILE A 1 189 ? -2.305 -1.016 21.121 1.00 93.56 189 ILE A N 1
ATOM 1451 C CA . ILE A 1 189 ? -2.907 -0.165 20.091 1.00 93.56 189 ILE A CA 1
ATOM 1452 C C . ILE A 1 189 ? -4.402 0.004 20.390 1.00 93.56 189 ILE A C 1
ATOM 1454 O O . ILE A 1 189 ? -5.128 -0.957 20.632 1.00 93.56 189 ILE A O 1
ATOM 1458 N N . SER A 1 190 ? -4.852 1.262 20.404 1.00 91.19 190 SER A N 1
ATOM 1459 C CA . SER A 1 190 ? -6.246 1.625 20.669 1.00 91.19 190 SER A CA 1
ATOM 1460 C C . SER A 1 190 ? -7.194 0.983 19.659 1.00 91.19 190 SER A C 1
ATOM 1462 O O . SER A 1 190 ? -6.887 0.959 18.474 1.00 91.19 190 SER A O 1
ATOM 1464 N N . SER A 1 191 ? -8.395 0.606 20.100 1.00 90.38 191 SER A N 1
ATOM 1465 C CA . SER A 1 191 ? -9.461 0.082 19.236 1.00 90.38 191 SER A CA 1
ATOM 1466 C C . SER A 1 191 ? -10.099 1.123 18.303 1.00 90.38 191 SER A C 1
ATOM 1468 O O . SER A 1 191 ? -11.090 0.832 17.637 1.00 90.38 191 SER A O 1
ATOM 1470 N N . VAL A 1 192 ? -9.617 2.372 18.302 1.00 93.19 192 VAL A N 1
ATOM 1471 C CA . VAL A 1 192 ? -10.078 3.406 17.368 1.00 93.19 192 VAL A CA 1
ATOM 1472 C C . VAL A 1 192 ? -9.492 3.114 15.982 1.00 93.19 192 VAL A C 1
ATOM 1474 O O . VAL A 1 192 ? -8.263 3.114 15.850 1.00 93.19 192 VAL A O 1
ATOM 1477 N N . PRO A 1 193 ? -10.322 2.940 14.931 1.00 95.81 193 PRO A N 1
ATOM 1478 C CA . PRO A 1 193 ? -9.847 2.641 13.585 1.00 95.81 193 PRO A CA 1
ATOM 1479 C C . PRO A 1 193 ? -8.748 3.599 13.118 1.00 95.81 193 PRO A C 1
ATOM 1481 O O . PRO A 1 193 ? -8.944 4.803 12.968 1.00 95.81 193 PRO A O 1
ATOM 1484 N N . SER A 1 194 ? -7.575 3.031 12.876 1.00 97.25 194 SER A N 1
ATOM 1485 C CA . SER A 1 194 ? -6.329 3.743 12.568 1.00 97.25 194 SER A CA 1
ATOM 1486 C C . SER A 1 194 ? -5.635 3.086 11.379 1.00 97.25 194 SER A C 1
ATOM 1488 O O . SER A 1 194 ? -5.972 1.958 11.014 1.00 97.25 194 SER A O 1
ATOM 1490 N N . CYS A 1 195 ? -4.673 3.772 10.770 1.00 98.12 195 CYS A N 1
ATOM 1491 C CA . CYS A 1 195 ? -3.761 3.171 9.805 1.00 98.12 195 CYS A CA 1
ATOM 1492 C C . CYS A 1 195 ? -2.502 2.719 10.552 1.00 98.12 195 CYS A C 1
ATOM 1494 O O . CYS A 1 195 ? -1.647 3.530 10.915 1.00 98.12 195 CYS A O 1
ATOM 1496 N N . VAL A 1 196 ? -2.429 1.418 10.817 1.00 98.12 196 VAL A N 1
ATOM 1497 C CA . VAL A 1 196 ? -1.379 0.780 11.607 1.00 98.12 196 VAL A CA 1
ATOM 1498 C C . VAL A 1 196 ? -0.287 0.281 10.671 1.00 98.12 196 VAL A C 1
ATOM 1500 O O . VAL A 1 196 ? -0.535 -0.508 9.758 1.00 98.12 196 VAL A O 1
ATOM 1503 N N . ILE A 1 197 ? 0.931 0.762 10.888 1.00 98.12 197 ILE A N 1
ATOM 1504 C CA . ILE A 1 197 ? 2.059 0.579 9.984 1.00 98.12 197 ILE A CA 1
ATOM 1505 C C . ILE A 1 197 ? 3.120 -0.263 10.681 1.00 98.12 197 ILE A C 1
ATOM 1507 O O . ILE A 1 197 ? 3.687 0.144 11.692 1.00 98.12 197 ILE A O 1
ATOM 1511 N N . SER A 1 198 ? 3.436 -1.410 10.097 1.00 96.44 198 SER A N 1
ATOM 1512 C CA . SER A 1 198 ? 4.648 -2.162 10.401 1.00 96.44 198 SER A CA 1
ATOM 1513 C C . SER A 1 198 ? 5.743 -1.774 9.408 1.00 96.44 198 SER A C 1
ATOM 1515 O O . SER A 1 198 ? 5.483 -1.586 8.219 1.00 96.44 198 SER A O 1
ATOM 1517 N N . HIS A 1 199 ? 6.990 -1.655 9.868 1.00 92.81 199 HIS A N 1
ATOM 1518 C CA . HIS A 1 199 ? 8.099 -1.352 8.963 1.00 92.81 199 HIS A CA 1
ATOM 1519 C C . HIS A 1 199 ? 8.366 -2.494 7.977 1.00 92.81 199 HIS A C 1
ATOM 1521 O O . HIS A 1 199 ? 8.624 -2.229 6.798 1.00 92.81 199 HIS A O 1
ATOM 1527 N N . GLU A 1 200 ? 8.311 -3.733 8.463 1.00 94.88 200 GLU A N 1
ATOM 1528 C CA . GLU A 1 200 ? 8.505 -4.943 7.671 1.00 94.88 200 GLU A CA 1
ATOM 1529 C C . GLU A 1 200 ? 7.954 -6.174 8.408 1.00 94.88 200 GLU A C 1
ATOM 1531 O O . GLU A 1 200 ? 8.061 -6.281 9.633 1.00 94.88 200 GLU A O 1
ATOM 1536 N N . VAL A 1 201 ? 7.402 -7.119 7.650 1.00 96.19 201 VAL A N 1
ATOM 1537 C CA . VAL A 1 201 ? 7.102 -8.487 8.083 1.00 96.19 201 VAL A CA 1
ATOM 1538 C C . VAL A 1 201 ? 8.275 -9.374 7.675 1.00 96.19 201 VAL A C 1
ATOM 1540 O O . VAL A 1 201 ? 8.538 -9.549 6.483 1.00 96.19 201 VAL A O 1
ATOM 1543 N N . SER A 1 202 ? 9.016 -9.891 8.656 1.00 93.25 202 SER A N 1
ATOM 1544 C CA . SER A 1 202 ? 10.202 -10.722 8.423 1.00 93.25 202 SER A CA 1
ATOM 1545 C C . SER A 1 202 ? 10.662 -11.411 9.710 1.00 93.25 202 SER A C 1
ATOM 1547 O O . SER A 1 202 ? 10.577 -10.835 10.791 1.00 93.25 202 SER A O 1
ATOM 1549 N N . GLU A 1 203 ? 11.241 -12.609 9.586 1.00 91.69 203 GLU A N 1
ATOM 1550 C CA . GLU A 1 203 ? 11.902 -13.316 10.693 1.00 91.69 203 GLU A CA 1
ATOM 1551 C C . GLU A 1 203 ? 13.201 -12.650 11.182 1.00 91.69 203 GLU A C 1
ATOM 1553 O O . GLU A 1 203 ? 13.761 -13.028 12.219 1.00 91.69 203 GLU A O 1
ATOM 1558 N N . HIS A 1 204 ? 13.720 -11.667 10.438 1.00 88.44 204 HIS A N 1
ATOM 1559 C CA . HIS A 1 204 ? 14.919 -10.944 10.831 1.00 88.44 204 HIS A CA 1
ATOM 1560 C C . HIS A 1 204 ? 14.692 -10.184 12.140 1.00 88.44 204 HIS A C 1
ATOM 1562 O O . HIS A 1 204 ? 13.760 -9.397 12.279 1.00 88.44 204 HIS A O 1
ATOM 1568 N N . ARG A 1 205 ? 15.607 -10.373 13.099 1.00 80.94 205 ARG A N 1
ATOM 1569 C CA . ARG A 1 205 ? 15.537 -9.786 14.448 1.00 80.94 205 ARG A CA 1
ATOM 1570 C C . ARG A 1 205 ? 15.936 -8.308 14.464 1.00 80.94 205 ARG A C 1
ATOM 1572 O O . ARG A 1 205 ? 16.919 -7.923 15.098 1.00 80.94 205 ARG A O 1
ATOM 1579 N N . VAL A 1 206 ? 15.183 -7.485 13.746 1.00 84.94 206 VAL A N 1
ATOM 1580 C CA . VAL A 1 206 ? 15.282 -6.024 13.758 1.00 84.94 206 VAL A CA 1
ATOM 1581 C C . VAL A 1 206 ? 14.199 -5.484 14.703 1.00 84.94 206 VAL A C 1
ATOM 1583 O O . VAL A 1 206 ? 13.065 -5.942 14.607 1.00 84.94 206 VAL A O 1
ATOM 1586 N N . PRO A 1 207 ? 14.482 -4.501 15.587 1.00 83.31 207 PRO A N 1
ATOM 1587 C CA . PRO A 1 207 ? 13.532 -4.040 16.617 1.00 83.31 207 PRO A CA 1
ATOM 1588 C C . PRO A 1 207 ? 12.184 -3.497 16.125 1.00 83.31 207 PRO A C 1
ATOM 1590 O O . PRO A 1 207 ? 11.334 -3.161 16.935 1.00 83.31 207 PRO A O 1
ATOM 1593 N N . THR A 1 208 ? 12.015 -3.334 14.819 1.00 88.44 208 THR A N 1
ATOM 1594 C CA . THR A 1 208 ? 10.824 -2.772 14.179 1.00 88.44 208 THR A CA 1
ATOM 1595 C C . THR A 1 208 ? 10.081 -3.780 13.306 1.00 88.44 208 THR A C 1
ATOM 1597 O O . THR A 1 208 ? 9.133 -3.402 12.623 1.00 88.44 208 THR A O 1
ATOM 1600 N N . TYR A 1 209 ? 10.576 -5.016 13.217 1.00 93.69 209 TYR A N 1
ATOM 1601 C CA . TYR A 1 209 ? 10.032 -6.040 12.330 1.00 93.69 209 TYR A CA 1
ATOM 1602 C C . TYR A 1 209 ? 9.100 -6.946 13.108 1.00 93.69 209 TYR A C 1
ATOM 1604 O O . TYR A 1 209 ? 9.396 -7.310 14.244 1.00 93.69 209 TYR A O 1
ATOM 1612 N N . LEU A 1 210 ? 7.981 -7.300 12.485 1.00 96.62 210 LEU A N 1
ATOM 1613 C CA . LEU A 1 210 ? 6.972 -8.136 13.118 1.00 96.62 210 LEU A CA 1
ATOM 1614 C C . LEU A 1 210 ? 7.105 -9.576 12.636 1.00 96.62 210 LEU A C 1
ATOM 1616 O O . LEU A 1 210 ? 7.194 -9.836 11.434 1.00 96.62 210 LEU A O 1
ATOM 1620 N N . TRP A 1 211 ? 7.081 -10.501 13.592 1.00 97.44 211 TRP A N 1
ATOM 1621 C CA . TRP A 1 211 ? 7.090 -11.939 13.357 1.00 97.44 211 TRP A CA 1
ATOM 1622 C C . TRP A 1 211 ? 6.360 -12.659 14.493 1.00 97.44 211 TRP A C 1
ATOM 1624 O O . TRP A 1 211 ? 6.180 -12.109 15.578 1.00 97.44 211 TRP A O 1
ATOM 1634 N N . GLN A 1 212 ? 5.960 -13.905 14.266 1.00 96.12 212 GLN A N 1
ATOM 1635 C CA . GLN A 1 212 ? 5.304 -14.774 15.243 1.00 96.12 212 GLN A CA 1
ATOM 1636 C C . GLN A 1 212 ? 4.076 -14.124 15.893 1.00 96.12 212 GLN A C 1
ATOM 1638 O O . GLN A 1 212 ? 3.158 -13.704 15.191 1.00 96.12 212 GLN A O 1
ATOM 1643 N N . GLN A 1 213 ? 4.031 -14.063 17.227 1.00 96.94 213 GLN A N 1
ATOM 1644 C CA . GLN A 1 213 ? 2.872 -13.556 17.955 1.00 96.94 213 GLN A CA 1
ATOM 1645 C C . GLN A 1 213 ? 2.574 -12.100 17.605 1.00 96.94 213 GLN A C 1
ATOM 1647 O O . GLN A 1 213 ? 1.416 -11.771 17.380 1.00 96.94 213 GLN A O 1
ATOM 1652 N N . ASP A 1 214 ? 3.606 -11.269 17.459 1.00 97.25 214 ASP A N 1
ATOM 1653 C CA . ASP A 1 214 ? 3.427 -9.876 17.063 1.00 97.25 214 ASP A CA 1
ATOM 1654 C C . ASP A 1 214 ? 2.775 -9.770 15.676 1.00 97.25 214 ASP A C 1
ATOM 1656 O O . ASP A 1 214 ? 1.914 -8.927 15.437 1.00 97.25 214 ASP A O 1
ATOM 1660 N N . LEU A 1 215 ? 3.132 -10.664 14.748 1.00 98.12 215 LEU A N 1
ATOM 1661 C CA . LEU A 1 215 ? 2.497 -10.688 13.433 1.00 98.12 215 LEU A CA 1
ATOM 1662 C C . LEU A 1 215 ? 1.017 -11.078 13.530 1.00 98.12 215 LEU A C 1
ATOM 1664 O O . LEU A 1 215 ? 0.177 -10.432 12.909 1.00 98.12 215 LEU A O 1
ATOM 1668 N N . ARG A 1 216 ? 0.678 -12.091 14.335 1.00 98.44 216 ARG A N 1
ATOM 1669 C CA . ARG A 1 216 ? -0.723 -12.485 14.563 1.00 98.44 216 ARG A CA 1
ATOM 1670 C C . ARG A 1 216 ? -1.536 -11.356 15.187 1.00 98.44 216 ARG A C 1
ATOM 1672 O O . ARG A 1 216 ? -2.631 -11.064 14.713 1.00 98.44 216 ARG A O 1
ATOM 1679 N N . ASP A 1 217 ? -0.980 -10.679 16.185 1.00 98.12 217 ASP A N 1
ATOM 1680 C CA . ASP A 1 217 ? -1.639 -9.555 16.849 1.00 98.12 217 ASP A CA 1
ATOM 1681 C C . ASP A 1 217 ? -1.849 -8.386 15.873 1.00 98.12 217 ASP A C 1
ATOM 1683 O O . ASP A 1 217 ? -2.917 -7.775 15.862 1.00 98.12 217 ASP A O 1
ATOM 1687 N N . PHE A 1 218 ? -0.876 -8.113 14.995 1.00 98.50 218 PHE A N 1
ATOM 1688 C CA . PHE A 1 218 ? -0.992 -7.081 13.961 1.00 98.50 218 PHE A CA 1
ATOM 1689 C C . PHE A 1 218 ? -2.132 -7.374 12.983 1.00 98.50 218 PHE A C 1
ATOM 1691 O O . PHE A 1 218 ? -2.930 -6.487 12.689 1.00 98.50 218 PHE A O 1
ATOM 1698 N N . PHE A 1 219 ? -2.243 -8.613 12.500 1.00 98.62 219 PHE A N 1
ATOM 1699 C CA . PHE A 1 219 ? -3.311 -9.012 11.582 1.00 98.62 219 PHE A CA 1
ATOM 1700 C C . PHE A 1 219 ? -4.690 -9.027 12.256 1.00 98.62 219 PHE A C 1
ATOM 1702 O O . PHE A 1 219 ? -5.681 -8.642 11.627 1.00 98.62 219 PHE A O 1
ATOM 1709 N N . ALA A 1 220 ? -4.766 -9.360 13.547 1.00 98.06 220 ALA A N 1
ATOM 1710 C CA . ALA A 1 220 ? -6.009 -9.327 14.317 1.00 98.06 220 ALA A CA 1
ATOM 1711 C C . ALA A 1 220 ? -6.614 -7.914 14.437 1.00 98.06 220 ALA A C 1
ATOM 1713 O O . ALA A 1 220 ? -7.833 -7.777 14.560 1.00 98.06 220 ALA A O 1
ATOM 1714 N N . LEU A 1 221 ? -5.805 -6.851 14.327 1.00 98.12 221 LEU A N 1
ATOM 1715 C CA . LEU A 1 221 ? -6.295 -5.465 14.316 1.00 98.12 221 LEU A CA 1
ATOM 1716 C C . LEU A 1 221 ? -7.243 -5.177 13.137 1.00 98.12 221 LEU A C 1
ATOM 1718 O O . LEU A 1 221 ? -8.103 -4.302 13.245 1.00 98.12 221 LEU A O 1
ATOM 1722 N N . SER A 1 222 ? -7.161 -5.930 12.036 1.00 97.12 222 SER A N 1
ATOM 1723 C CA . SER A 1 222 ? -8.110 -5.794 10.919 1.00 97.12 222 SER A CA 1
ATOM 1724 C C . SER A 1 222 ? -9.570 -5.985 11.356 1.00 97.12 222 SER A C 1
ATOM 1726 O O . SER A 1 222 ? -10.456 -5.270 10.886 1.00 97.12 222 SER A O 1
ATOM 1728 N N . GLN A 1 223 ? -9.827 -6.862 12.334 1.00 95.81 223 GLN A N 1
ATOM 1729 C CA . GLN A 1 223 ? -11.169 -7.131 12.865 1.00 95.81 223 GLN A CA 1
ATOM 1730 C C . GLN A 1 223 ? -11.761 -5.939 13.633 1.00 95.81 223 GLN A C 1
ATOM 1732 O O . GLN A 1 223 ? -12.972 -5.858 13.820 1.00 95.81 223 GLN A O 1
ATOM 1737 N N . GLN A 1 224 ? -10.919 -4.992 14.050 1.00 95.31 224 GLN A N 1
ATOM 1738 C CA . GLN A 1 224 ? -11.328 -3.749 14.710 1.00 95.31 224 GLN A CA 1
ATOM 1739 C C . GLN A 1 224 ? -11.452 -2.586 13.707 1.00 95.31 224 GLN A C 1
ATOM 1741 O O . GLN A 1 224 ? -11.608 -1.429 14.092 1.00 95.31 224 GLN A O 1
ATOM 1746 N N . GLY A 1 225 ? -11.377 -2.876 12.404 1.00 95.81 225 GLY A N 1
ATOM 1747 C CA . GLY A 1 225 ? -11.493 -1.884 11.340 1.00 95.81 225 GLY A CA 1
ATOM 1748 C C . GLY A 1 225 ? -10.218 -1.080 11.091 1.00 95.81 225 GLY A C 1
ATOM 1749 O O . GLY A 1 225 ? -10.275 -0.077 10.376 1.00 95.81 225 GLY A O 1
ATOM 1750 N N . HIS A 1 226 ? -9.071 -1.484 11.650 1.00 98.12 226 HIS A N 1
ATOM 1751 C CA . HIS A 1 226 ? -7.788 -0.870 11.312 1.00 98.12 226 HIS A CA 1
ATOM 1752 C C . HIS A 1 226 ? -7.411 -1.140 9.851 1.00 98.12 226 HIS A C 1
ATOM 1754 O O . HIS A 1 226 ? -7.669 -2.209 9.307 1.00 98.12 226 HIS A O 1
ATOM 1760 N N . MET A 1 227 ? -6.772 -0.151 9.228 1.00 98.50 227 MET A N 1
ATOM 1761 C CA . MET A 1 227 ? -6.064 -0.323 7.960 1.00 98.50 227 MET A CA 1
ATOM 1762 C C . MET A 1 227 ? -4.647 -0.780 8.294 1.00 98.50 227 MET A C 1
ATOM 1764 O O . MET A 1 227 ? -3.980 -0.132 9.099 1.00 98.50 227 MET A O 1
ATOM 1768 N N . LEU A 1 228 ? -4.194 -1.879 7.702 1.00 98.75 228 LEU A N 1
ATOM 1769 C CA . LEU A 1 228 ? -2.891 -2.475 7.981 1.00 98.75 228 LEU A CA 1
ATOM 1770 C C . LEU A 1 228 ? -1.941 -2.235 6.813 1.00 98.75 228 LEU A C 1
ATOM 1772 O O . LEU A 1 228 ? -2.293 -2.481 5.659 1.00 98.75 228 LEU A O 1
ATOM 1776 N N . VAL A 1 229 ? -0.734 -1.755 7.113 1.00 98.69 229 VAL A N 1
ATOM 1777 C CA . VAL A 1 229 ? 0.281 -1.437 6.105 1.00 98.69 229 VAL A CA 1
ATOM 1778 C C . VAL A 1 229 ? 1.632 -2.031 6.485 1.00 98.69 229 VAL A C 1
ATOM 1780 O O . VAL A 1 229 ? 2.080 -1.867 7.619 1.00 98.69 229 VAL A O 1
ATOM 1783 N N . SER A 1 230 ? 2.309 -2.702 5.548 1.00 98.19 230 SER A N 1
ATOM 1784 C CA . SER A 1 230 ? 3.681 -3.182 5.773 1.00 98.19 230 SER A CA 1
ATOM 1785 C C . SER A 1 230 ? 4.492 -3.386 4.484 1.00 98.19 230 SER A C 1
ATOM 1787 O O . SER A 1 230 ? 4.013 -3.178 3.369 1.00 98.19 230 SER A O 1
ATOM 1789 N N . ASN A 1 231 ? 5.748 -3.802 4.648 1.00 97.56 231 ASN A N 1
ATOM 1790 C CA . ASN A 1 231 ? 6.620 -4.308 3.590 1.00 97.56 231 ASN A CA 1
ATOM 1791 C C . ASN A 1 231 ? 6.972 -5.772 3.859 1.00 97.56 231 ASN A C 1
ATOM 1793 O O . ASN A 1 231 ? 6.958 -6.209 5.006 1.00 97.56 231 ASN A O 1
ATOM 1797 N N . MET A 1 232 ? 7.365 -6.512 2.825 1.00 95.44 232 MET A N 1
ATOM 1798 C CA . MET A 1 232 ? 7.780 -7.904 2.985 1.00 95.44 232 MET A CA 1
ATOM 1799 C C . MET A 1 232 ? 8.849 -8.325 1.977 1.00 95.44 232 MET A C 1
ATOM 1801 O O . MET A 1 232 ? 8.890 -7.845 0.840 1.00 95.44 232 MET A O 1
ATOM 1805 N N . HIS A 1 233 ? 9.720 -9.244 2.389 1.00 92.81 233 HIS A N 1
ATOM 1806 C CA . HIS A 1 233 ? 10.622 -9.951 1.487 1.00 92.81 233 HIS A CA 1
ATOM 1807 C C . HIS A 1 233 ? 9.922 -11.171 0.884 1.00 92.81 233 HIS A C 1
ATOM 1809 O O . HIS A 1 233 ? 9.956 -12.266 1.438 1.00 92.81 233 HIS A O 1
ATOM 1815 N N . ALA A 1 234 ? 9.250 -10.942 -0.241 1.00 92.75 234 ALA A N 1
ATOM 1816 C CA . ALA A 1 234 ? 8.563 -11.962 -1.022 1.00 92.75 234 ALA A CA 1
ATOM 1817 C C . ALA A 1 234 ? 8.440 -11.500 -2.479 1.00 92.75 234 ALA A C 1
ATOM 1819 O O . ALA A 1 234 ? 8.252 -10.307 -2.736 1.00 92.75 234 ALA A O 1
ATOM 1820 N N . ASN A 1 235 ? 8.546 -12.432 -3.420 1.00 90.19 235 ASN A N 1
ATOM 1821 C CA . ASN A 1 235 ? 8.436 -12.170 -4.857 1.00 90.19 235 ASN A CA 1
ATOM 1822 C C . ASN A 1 235 ? 7.035 -12.420 -5.411 1.00 90.19 235 ASN A C 1
ATOM 1824 O O . ASN A 1 235 ? 6.720 -11.936 -6.493 1.00 90.19 235 ASN A O 1
ATOM 1828 N N . HIS A 1 236 ? 6.220 -13.189 -4.691 1.00 94.81 236 HIS A N 1
ATOM 1829 C CA . HIS A 1 236 ? 4.909 -13.629 -5.150 1.00 94.81 236 HIS A CA 1
ATOM 1830 C C . HIS A 1 236 ? 3.953 -13.851 -3.972 1.00 94.81 236 HIS A C 1
ATOM 1832 O O . HIS A 1 236 ? 4.391 -14.040 -2.833 1.00 94.81 236 HIS A O 1
ATOM 1838 N N . ILE A 1 237 ? 2.645 -13.861 -4.245 1.00 96.88 237 ILE A N 1
ATOM 1839 C CA . ILE A 1 237 ? 1.604 -14.031 -3.221 1.00 96.88 237 ILE A CA 1
ATOM 1840 C C . ILE A 1 237 ? 1.710 -15.368 -2.476 1.00 96.88 237 ILE A C 1
ATOM 1842 O O . ILE A 1 237 ? 1.428 -15.428 -1.283 1.00 96.88 237 ILE A O 1
ATOM 1846 N N . ASP A 1 238 ? 2.180 -16.426 -3.137 1.00 97.00 238 ASP A N 1
ATOM 1847 C CA . ASP A 1 238 ? 2.331 -17.744 -2.507 1.00 97.00 238 ASP A CA 1
ATOM 1848 C C . ASP A 1 238 ? 3.420 -17.741 -1.428 1.00 97.00 238 ASP A C 1
ATOM 1850 O O . ASP A 1 238 ? 3.236 -18.313 -0.355 1.00 97.00 238 ASP A O 1
ATOM 1854 N N . GLU A 1 239 ? 4.536 -17.044 -1.672 1.00 96.19 239 GLU A N 1
ATOM 1855 C CA . GLU A 1 239 ? 5.601 -16.867 -0.676 1.00 96.19 239 GLU A CA 1
ATOM 1856 C C . GLU A 1 239 ? 5.109 -16.031 0.509 1.00 96.19 239 GLU A C 1
ATOM 1858 O O . GLU A 1 239 ? 5.407 -16.341 1.663 1.00 96.19 239 GLU A O 1
ATOM 1863 N N . VAL A 1 240 ? 4.331 -14.983 0.222 1.00 97.75 240 VAL A N 1
ATOM 1864 C CA . VAL A 1 240 ? 3.683 -14.153 1.241 1.00 97.75 240 VAL A CA 1
ATOM 1865 C C . VAL A 1 240 ? 2.752 -15.007 2.105 1.00 97.75 240 VAL A C 1
ATOM 1867 O O . VAL A 1 240 ? 2.857 -14.972 3.332 1.00 97.75 240 VAL A O 1
ATOM 1870 N N . ARG A 1 241 ? 1.870 -15.802 1.486 1.00 98.25 241 ARG A N 1
ATOM 1871 C CA . ARG A 1 241 ? 0.934 -16.687 2.188 1.00 98.25 241 ARG A CA 1
ATOM 1872 C C . ARG A 1 241 ? 1.680 -17.731 3.016 1.00 98.25 241 ARG A C 1
ATOM 1874 O O . ARG A 1 241 ? 1.332 -17.935 4.174 1.00 98.25 241 ARG A O 1
ATOM 1881 N N . SER A 1 242 ? 2.721 -18.347 2.461 1.00 97.94 242 SER A N 1
ATOM 1882 C CA . SER A 1 242 ? 3.531 -19.340 3.172 1.00 97.94 242 SER A CA 1
ATOM 1883 C C . SER A 1 242 ? 4.176 -18.764 4.434 1.00 97.94 242 SER A C 1
ATOM 1885 O O . SER A 1 242 ? 4.151 -19.376 5.501 1.00 97.94 242 SER A O 1
ATOM 1887 N N . GLN A 1 243 ? 4.697 -17.544 4.352 1.00 97.81 243 GLN A N 1
ATOM 1888 C CA . GLN A 1 243 ? 5.283 -16.870 5.503 1.00 97.81 243 GLN A CA 1
ATOM 1889 C C . GLN A 1 243 ? 4.222 -16.389 6.507 1.00 97.81 243 GLN A C 1
ATOM 1891 O O . GLN A 1 243 ? 4.398 -16.566 7.707 1.00 97.81 243 GLN A O 1
ATOM 1896 N N . ILE A 1 244 ? 3.117 -15.785 6.069 1.00 98.25 244 ILE A N 1
ATOM 1897 C CA . ILE A 1 244 ? 2.123 -15.198 6.985 1.00 98.25 244 ILE A CA 1
ATOM 1898 C C . ILE A 1 244 ? 1.210 -16.269 7.593 1.00 98.25 244 ILE A C 1
ATOM 1900 O O . ILE A 1 244 ? 1.057 -16.328 8.811 1.00 98.25 244 ILE A O 1
ATOM 1904 N N . VAL A 1 245 ? 0.623 -17.122 6.758 1.00 98.50 245 VAL A N 1
ATOM 1905 C CA . VAL A 1 245 ? -0.353 -18.129 7.184 1.00 98.50 245 VAL A CA 1
ATOM 1906 C C . VAL A 1 245 ? 0.360 -19.391 7.644 1.00 98.50 245 VAL A C 1
ATOM 1908 O O . VAL A 1 245 ? 0.217 -19.777 8.796 1.00 98.50 245 VAL A O 1
ATOM 1911 N N . ASP A 1 246 ? 1.165 -20.014 6.780 1.00 98.19 246 ASP A N 1
ATOM 1912 C CA . ASP A 1 246 ? 1.683 -21.358 7.076 1.00 98.19 246 ASP A CA 1
ATOM 1913 C C . ASP A 1 246 ? 2.808 -21.343 8.133 1.00 98.19 246 ASP A C 1
ATOM 1915 O O . ASP A 1 246 ? 2.961 -22.302 8.882 1.00 98.19 246 ASP A O 1
ATOM 1919 N N . THR A 1 247 ? 3.604 -20.267 8.205 1.00 98.06 247 THR A N 1
ATOM 1920 C CA . THR A 1 247 ? 4.751 -20.162 9.134 1.00 98.06 247 THR A CA 1
ATOM 1921 C C . THR A 1 247 ? 4.417 -19.437 10.437 1.00 98.06 247 THR A C 1
ATOM 1923 O O . THR A 1 247 ? 5.003 -19.743 11.476 1.00 98.06 247 THR A O 1
ATOM 1926 N N . ASN A 1 248 ? 3.532 -18.438 10.391 1.00 98.25 248 ASN A N 1
ATOM 1927 C CA . ASN A 1 248 ? 3.185 -17.619 11.556 1.00 98.25 248 ASN A CA 1
ATOM 1928 C C . ASN A 1 248 ? 1.761 -17.857 12.067 1.00 98.25 248 ASN A C 1
ATOM 1930 O O . ASN A 1 248 ? 1.353 -17.192 13.022 1.00 98.25 248 ASN A O 1
ATOM 1934 N N . ASP A 1 249 ? 1.024 -18.798 11.478 1.00 98.50 249 ASP A N 1
ATOM 1935 C CA . ASP A 1 249 ? -0.325 -19.187 11.891 1.00 98.50 249 ASP A CA 1
ATOM 1936 C C . ASP A 1 249 ? -1.318 -18.010 11.910 1.00 98.50 249 ASP A C 1
ATOM 1938 O O . ASP A 1 249 ? -2.230 -17.964 12.739 1.00 98.50 249 ASP A O 1
ATOM 1942 N N . VAL A 1 250 ? -1.142 -17.022 11.022 1.00 98.62 250 VAL A N 1
ATOM 1943 C CA . VAL A 1 250 ? -2.152 -15.972 10.838 1.00 98.62 250 VAL A CA 1
ATOM 1944 C C . VAL A 1 250 ? -3.394 -16.602 10.197 1.00 98.62 250 VAL A C 1
ATOM 1946 O O . VAL A 1 250 ? -3.272 -17.231 9.143 1.00 98.62 250 VAL A O 1
ATOM 1949 N N . PRO A 1 251 ? -4.593 -16.434 10.785 1.00 98.44 251 PRO A N 1
ATOM 1950 C CA . PRO A 1 251 ? -5.826 -16.957 10.210 1.00 98.44 251 PRO A CA 1
ATOM 1951 C C . PRO A 1 251 ? -6.063 -16.480 8.771 1.00 98.44 251 PRO A C 1
ATOM 1953 O O . PRO A 1 251 ? -5.847 -15.315 8.438 1.00 98.44 251 PRO A O 1
ATOM 1956 N N . GLU A 1 252 ? -6.541 -17.377 7.908 1.00 98.00 252 GLU A N 1
ATOM 1957 C CA . GLU A 1 252 ? -6.725 -17.100 6.475 1.00 98.00 252 GLU A CA 1
ATOM 1958 C C . GLU A 1 252 ? -7.710 -15.941 6.219 1.00 98.00 252 GLU A C 1
ATOM 1960 O O . GLU A 1 252 ? -7.544 -15.175 5.275 1.00 98.00 252 GLU A O 1
ATOM 1965 N N . ASP A 1 253 ? -8.734 -15.776 7.057 1.00 97.62 253 ASP A N 1
ATOM 1966 C CA . ASP A 1 253 ? -9.660 -14.641 6.999 1.00 97.62 253 ASP A CA 1
ATOM 1967 C C . ASP A 1 253 ? -8.974 -13.306 7.329 1.00 97.62 253 ASP A C 1
ATOM 1969 O O . ASP A 1 253 ? -9.211 -12.316 6.640 1.00 97.62 253 ASP A O 1
ATOM 1973 N N . GLN A 1 254 ? -8.062 -13.282 8.303 1.00 98.31 254 GLN A N 1
ATOM 1974 C CA . GLN A 1 254 ? -7.258 -12.093 8.601 1.00 98.31 254 GLN A CA 1
ATOM 1975 C C . GLN A 1 254 ? -6.223 -11.814 7.505 1.00 98.31 254 GLN A C 1
ATOM 1977 O O . GLN A 1 254 ? -5.987 -10.658 7.164 1.00 98.31 254 GLN A O 1
ATOM 1982 N N . PHE A 1 255 ? -5.635 -12.853 6.906 1.00 98.62 255 PHE A N 1
ATOM 1983 C CA . PHE A 1 255 ? -4.759 -12.702 5.742 1.00 98.62 255 PHE A CA 1
ATOM 1984 C C . PHE A 1 255 ? -5.491 -12.038 4.566 1.00 98.62 255 PHE A C 1
ATOM 1986 O O . PHE A 1 255 ? -4.973 -11.100 3.958 1.00 98.62 255 PHE A O 1
ATOM 1993 N N . ARG A 1 256 ? -6.727 -12.471 4.287 1.00 98.44 256 ARG A N 1
ATOM 1994 C CA . ARG A 1 256 ? -7.591 -11.874 3.255 1.00 98.44 256 ARG A CA 1
ATOM 1995 C C . ARG A 1 256 ? -7.988 -10.431 3.547 1.00 98.44 256 ARG A C 1
ATOM 1997 O O . ARG A 1 256 ? -8.213 -9.681 2.605 1.00 98.44 256 ARG A O 1
ATOM 2004 N N . ALA A 1 257 ? -7.985 -10.006 4.811 1.00 97.94 257 ALA A N 1
ATOM 2005 C CA . ALA A 1 257 ? -8.226 -8.611 5.178 1.00 97.94 257 ALA A CA 1
ATOM 2006 C C . ALA A 1 257 ? -7.125 -7.641 4.698 1.00 97.94 257 ALA A C 1
ATOM 2008 O O . ALA A 1 257 ? -7.333 -6.426 4.707 1.00 97.94 257 ALA A O 1
ATOM 2009 N N . ILE A 1 258 ? -5.968 -8.144 4.245 1.00 98.75 258 ILE A N 1
ATOM 2010 C CA . ILE A 1 258 ? -5.039 -7.355 3.431 1.00 98.75 258 ILE A CA 1
ATOM 2011 C C . ILE A 1 258 ? -5.586 -7.294 2.013 1.00 98.75 258 ILE A C 1
ATOM 2013 O O . ILE A 1 258 ? -5.505 -8.263 1.268 1.00 98.75 258 ILE A O 1
ATOM 2017 N N . ASN A 1 259 ? -6.134 -6.150 1.622 1.00 98.75 259 ASN A N 1
ATOM 2018 C CA . ASN A 1 259 ? -6.786 -6.018 0.325 1.00 98.75 259 ASN A CA 1
ATOM 2019 C C . ASN A 1 259 ? -5.800 -6.051 -0.838 1.00 98.75 259 ASN A C 1
ATOM 2021 O O . ASN A 1 259 ? -6.150 -6.554 -1.898 1.00 98.75 259 ASN A O 1
ATOM 2025 N N . LEU A 1 260 ? -4.594 -5.505 -0.663 1.00 98.88 260 LEU A N 1
ATOM 2026 C CA . LEU A 1 260 ? -3.639 -5.308 -1.751 1.00 98.88 260 LEU A CA 1
ATOM 2027 C C . LEU A 1 260 ? -2.267 -5.897 -1.423 1.00 98.88 260 LEU A C 1
ATOM 2029 O O . LEU A 1 260 ? -1.636 -5.524 -0.433 1.00 98.88 260 LEU A O 1
ATOM 2033 N N . PHE A 1 261 ? -1.746 -6.723 -2.326 1.00 98.81 261 PHE A N 1
ATOM 2034 C CA . PHE A 1 261 ? -0.324 -7.059 -2.363 1.00 98.81 261 PHE A CA 1
ATOM 2035 C C . PHE A 1 261 ? 0.300 -6.458 -3.613 1.00 98.81 261 PHE A C 1
ATOM 2037 O O . PHE A 1 261 ? -0.082 -6.810 -4.726 1.00 98.81 261 PHE A O 1
ATOM 2044 N N . VAL A 1 262 ? 1.241 -5.532 -3.425 1.00 98.62 262 VAL A N 1
ATOM 2045 C CA . VAL A 1 262 ? 1.884 -4.783 -4.512 1.00 98.62 262 VAL A CA 1
ATOM 2046 C C . VAL A 1 262 ? 3.337 -5.221 -4.617 1.00 98.62 262 VAL A C 1
ATOM 2048 O O . VAL A 1 262 ? 4.135 -4.945 -3.720 1.00 98.62 262 VAL A O 1
ATOM 2051 N N . PHE A 1 263 ? 3.698 -5.884 -5.710 1.00 97.88 263 PHE A N 1
ATOM 2052 C CA . PHE A 1 263 ? 5.055 -6.373 -5.929 1.00 97.88 263 PHE A CA 1
ATOM 2053 C C . PHE A 1 263 ? 5.848 -5.397 -6.792 1.00 97.88 263 PHE A C 1
ATOM 2055 O O . PHE A 1 263 ? 5.390 -4.970 -7.851 1.00 97.88 263 PHE A O 1
ATOM 2062 N N . ILE A 1 264 ? 7.041 -5.023 -6.328 1.00 95.06 264 ILE A N 1
ATOM 2063 C CA . ILE A 1 264 ? 7.952 -4.133 -7.052 1.00 95.06 264 ILE A CA 1
ATOM 2064 C C . ILE A 1 264 ? 9.202 -4.886 -7.498 1.00 95.06 264 ILE A C 1
ATOM 2066 O O . ILE A 1 264 ? 9.818 -5.623 -6.725 1.00 95.06 264 ILE A O 1
ATOM 2070 N N . TRP A 1 265 ? 9.606 -4.623 -8.736 1.00 91.88 265 TRP A N 1
ATOM 2071 C CA . TRP A 1 265 ? 10.789 -5.187 -9.364 1.00 91.88 265 TRP A CA 1
ATOM 2072 C C . TRP A 1 265 ? 11.734 -4.105 -9.888 1.00 91.88 265 TRP A C 1
ATOM 2074 O O . TRP A 1 265 ? 11.386 -2.923 -9.958 1.00 91.88 265 TRP A O 1
ATOM 2084 N N . ILE A 1 266 ? 12.950 -4.517 -10.240 1.00 89.69 266 ILE A N 1
ATOM 2085 C CA . ILE A 1 266 ? 13.956 -3.679 -10.893 1.00 89.69 266 ILE A CA 1
ATOM 2086 C C . ILE A 1 266 ? 14.414 -4.350 -12.188 1.00 89.69 266 ILE A C 1
ATOM 2088 O O . ILE A 1 266 ? 14.713 -5.544 -12.218 1.00 89.69 266 ILE A O 1
ATOM 2092 N N . GLU A 1 267 ? 14.436 -3.586 -13.271 1.00 85.50 267 GLU A N 1
ATOM 2093 C CA . GLU A 1 267 ? 14.869 -4.059 -14.582 1.00 85.50 267 GLU A CA 1
ATOM 2094 C C . GLU A 1 267 ? 16.325 -4.539 -14.530 1.00 85.50 267 GLU A C 1
ATOM 2096 O O . GLU A 1 267 ? 17.178 -3.896 -13.919 1.00 85.50 267 GLU A O 1
ATOM 2101 N N . GLY A 1 268 ? 16.600 -5.707 -15.119 1.00 78.19 268 GLY A N 1
ATOM 2102 C CA . GLY A 1 268 ? 17.926 -6.334 -15.074 1.00 78.19 268 GLY A CA 1
ATOM 2103 C C . GLY A 1 268 ? 18.373 -6.808 -13.683 1.00 78.19 268 GLY A C 1
ATOM 2104 O O . GLY A 1 268 ? 19.521 -7.220 -13.526 1.00 78.19 268 GLY A O 1
ATOM 2105 N N . GLY A 1 269 ? 17.497 -6.753 -12.674 1.00 70.12 269 GLY A N 1
ATOM 2106 C CA . GLY A 1 269 ? 17.795 -7.203 -11.320 1.00 70.12 269 GLY A CA 1
ATOM 2107 C C . GLY A 1 269 ? 17.922 -8.718 -11.216 1.00 70.12 269 GLY A C 1
ATOM 2108 O O . GLY A 1 269 ? 17.048 -9.452 -11.671 1.00 70.12 269 GLY A O 1
ATOM 2109 N N . ASP A 1 270 ? 18.981 -9.174 -10.552 1.00 67.19 270 ASP A N 1
ATOM 2110 C CA . ASP A 1 270 ? 19.134 -10.565 -10.136 1.00 67.19 270 ASP A CA 1
ATOM 2111 C C . ASP A 1 270 ? 18.460 -10.770 -8.758 1.00 67.19 270 ASP A C 1
ATOM 2113 O O . ASP A 1 270 ? 18.894 -10.153 -7.776 1.00 67.19 270 ASP A O 1
ATOM 2117 N N . PRO A 1 271 ? 17.418 -11.626 -8.656 1.00 60.94 271 PRO A N 1
ATOM 2118 C CA . PRO A 1 271 ? 16.737 -11.939 -7.397 1.00 60.94 271 PRO A CA 1
ATOM 2119 C C . PRO A 1 271 ? 17.660 -12.504 -6.313 1.00 60.94 271 PRO A C 1
ATOM 2121 O O . PRO A 1 271 ? 17.335 -12.419 -5.130 1.00 60.94 271 PRO A O 1
ATOM 2124 N N . SER A 1 272 ? 18.770 -13.132 -6.712 1.00 61.12 272 SER A N 1
ATOM 2125 C CA . SER A 1 272 ? 19.697 -13.820 -5.811 1.00 61.12 272 SER A CA 1
ATOM 2126 C C . SER A 1 272 ? 20.684 -12.875 -5.121 1.00 61.12 272 SER A C 1
ATOM 2128 O O . SER A 1 272 ? 21.361 -13.257 -4.162 1.00 61.12 272 SER A O 1
ATOM 2130 N N . VAL A 1 273 ? 20.756 -11.621 -5.574 1.00 64.00 273 VAL A N 1
ATOM 2131 C CA . VAL A 1 273 ? 21.622 -10.596 -4.994 1.00 64.00 273 VAL A CA 1
ATOM 2132 C C . VAL A 1 273 ? 20.910 -9.947 -3.807 1.00 64.00 273 VAL A C 1
ATOM 2134 O O . VAL A 1 273 ? 19.728 -9.634 -3.878 1.00 64.00 273 VAL A O 1
ATOM 2137 N N . GLY A 1 274 ? 21.642 -9.725 -2.708 1.00 66.12 274 GLY A N 1
ATOM 2138 C CA . GLY A 1 274 ? 21.114 -9.156 -1.461 1.00 66.12 274 GLY A CA 1
ATOM 2139 C C . GLY A 1 274 ? 20.563 -7.724 -1.588 1.00 66.12 274 GLY A C 1
ATOM 2140 O O . GLY A 1 274 ? 19.534 -7.463 -2.203 1.00 66.12 274 GLY A O 1
ATOM 2141 N N . ARG A 1 275 ? 21.183 -6.738 -0.929 1.00 74.88 275 ARG A N 1
ATOM 2142 C CA . ARG A 1 275 ? 20.699 -5.348 -1.014 1.00 74.88 275 ARG A CA 1
ATOM 2143 C C . ARG A 1 275 ? 21.186 -4.676 -2.299 1.00 74.88 275 ARG A C 1
ATOM 2145 O O . ARG A 1 275 ? 22.384 -4.447 -2.456 1.00 74.88 275 ARG A O 1
ATOM 2152 N N . ILE A 1 276 ? 20.257 -4.257 -3.149 1.00 77.50 276 ILE A N 1
ATOM 2153 C CA . ILE A 1 276 ? 20.524 -3.495 -4.370 1.00 77.50 276 ILE A CA 1
ATOM 2154 C C . ILE A 1 276 ? 20.782 -2.025 -4.009 1.00 77.50 276 ILE A C 1
ATOM 2156 O O . ILE A 1 276 ? 19.984 -1.384 -3.323 1.00 77.50 276 ILE A O 1
ATOM 2160 N N . LYS A 1 277 ? 21.929 -1.494 -4.452 1.00 74.25 277 LYS A N 1
ATOM 2161 C CA . LYS A 1 277 ? 22.326 -0.078 -4.296 1.00 74.25 277 LYS A CA 1
ATOM 2162 C C . LYS A 1 277 ? 22.241 0.719 -5.601 1.00 74.25 277 LYS A C 1
ATOM 2164 O O . LYS A 1 277 ? 22.614 1.886 -5.624 1.00 74.25 277 LYS A O 1
ATOM 2169 N N . ASP A 1 278 ? 21.784 0.087 -6.674 1.00 76.25 278 ASP A N 1
ATOM 2170 C CA . ASP A 1 278 ? 21.657 0.706 -7.985 1.00 76.25 278 ASP A CA 1
ATOM 2171 C C . ASP A 1 278 ? 20.574 1.788 -7.979 1.00 76.25 278 ASP A C 1
ATOM 2173 O O . ASP A 1 278 ? 19.418 1.500 -7.691 1.00 76.25 278 ASP A O 1
ATOM 2177 N N . SER A 1 279 ? 20.927 3.027 -8.303 1.00 72.81 279 SER A N 1
ATOM 2178 C CA . SER A 1 279 ? 19.996 4.157 -8.388 1.00 72.81 279 SER A CA 1
ATOM 2179 C C . SER A 1 279 ? 19.503 4.445 -9.809 1.00 72.81 279 SER A C 1
ATOM 2181 O O . SER A 1 279 ? 18.634 5.298 -9.977 1.00 72.81 279 SER A O 1
ATOM 2183 N N . SER A 1 280 ? 20.040 3.747 -10.812 1.00 78.88 280 SER A N 1
ATOM 2184 C CA . SER A 1 280 ? 19.850 4.040 -12.233 1.00 78.88 280 SER A CA 1
ATOM 2185 C C . SER A 1 280 ? 18.835 3.132 -12.918 1.00 78.88 280 SER A C 1
ATOM 2187 O O . SER A 1 280 ? 18.066 3.626 -13.742 1.00 78.88 280 SER A O 1
ATOM 2189 N N . SER A 1 281 ? 18.772 1.843 -12.558 1.00 85.94 281 SER A N 1
ATOM 2190 C CA . SER A 1 281 ? 17.830 0.940 -13.221 1.00 85.94 281 SER A CA 1
ATOM 2191 C C . SER A 1 281 ? 16.390 1.277 -12.879 1.00 85.94 281 SER A C 1
ATOM 2193 O O . SER A 1 281 ? 16.037 1.649 -11.745 1.00 85.94 281 SER A O 1
ATOM 2195 N N . ARG A 1 282 ? 15.548 1.112 -13.895 1.00 89.44 282 ARG A N 1
ATOM 2196 C CA . ARG A 1 282 ? 14.118 1.326 -13.793 1.00 89.44 282 ARG A CA 1
ATOM 2197 C C . ARG A 1 282 ? 13.532 0.358 -12.772 1.00 89.44 282 ARG A C 1
ATOM 2199 O O . ARG A 1 282 ? 13.785 -0.843 -12.812 1.00 89.44 282 ARG A O 1
ATOM 2206 N N . ARG A 1 283 ? 12.719 0.891 -11.864 1.00 93.06 283 ARG A N 1
ATOM 2207 C CA . ARG A 1 283 ? 11.814 0.078 -11.051 1.00 93.06 283 ARG A CA 1
ATOM 2208 C C . ARG A 1 283 ? 10.435 0.100 -11.655 1.00 93.06 283 ARG A C 1
ATOM 2210 O O . ARG A 1 283 ? 10.074 1.106 -12.252 1.00 93.06 283 ARG A O 1
ATOM 2217 N N . PHE A 1 284 ? 9.679 -0.966 -11.455 1.00 95.00 284 PHE A N 1
ATOM 2218 C CA . PHE A 1 284 ? 8.295 -1.062 -11.897 1.00 95.00 284 PHE A CA 1
ATOM 2219 C C . PHE A 1 284 ? 7.493 -1.981 -10.976 1.00 95.00 284 PHE A C 1
ATOM 2221 O O . PHE A 1 284 ? 8.052 -2.880 -10.348 1.00 95.00 284 PHE A O 1
ATOM 2228 N N . ILE A 1 285 ? 6.186 -1.747 -10.873 1.00 96.94 285 ILE A N 1
ATOM 2229 C CA . ILE A 1 285 ? 5.268 -2.700 -10.242 1.00 96.94 285 ILE A CA 1
ATOM 2230 C C . ILE A 1 285 ? 5.138 -3.905 -11.174 1.00 96.94 285 ILE A C 1
ATOM 2232 O O . ILE A 1 285 ? 4.674 -3.755 -12.301 1.00 96.94 285 ILE A O 1
ATOM 2236 N N . SER A 1 286 ? 5.577 -5.078 -10.723 1.00 95.88 286 SER A N 1
ATOM 2237 C CA . SER A 1 286 ? 5.554 -6.311 -11.516 1.00 95.88 286 SER A CA 1
ATOM 2238 C C . SER A 1 286 ? 4.211 -7.020 -11.443 1.00 95.88 286 SER A C 1
ATOM 2240 O O . SER A 1 286 ? 3.788 -7.633 -12.416 1.00 95.88 286 SER A O 1
ATOM 2242 N N . GLU A 1 287 ? 3.535 -6.933 -10.298 1.00 97.62 287 GLU A N 1
ATOM 2243 C CA . GLU A 1 287 ? 2.246 -7.580 -10.104 1.00 97.62 287 GLU A CA 1
ATOM 2244 C C . GLU A 1 287 ? 1.464 -6.924 -8.965 1.00 97.62 287 GLU A C 1
ATOM 2246 O O . GLU A 1 287 ? 2.052 -6.432 -7.996 1.00 97.62 287 GLU A O 1
ATOM 2251 N N . VAL A 1 288 ? 0.136 -6.925 -9.071 1.00 98.62 288 VAL A N 1
ATOM 2252 C CA . VAL A 1 288 ? -0.754 -6.564 -7.961 1.00 98.62 288 VAL A CA 1
ATOM 2253 C C . VAL A 1 288 ? -1.802 -7.647 -7.783 1.00 98.62 288 VAL A C 1
ATOM 2255 O O . VAL A 1 288 ? -2.472 -8.025 -8.745 1.00 98.62 288 VAL A O 1
ATOM 2258 N N . PHE A 1 289 ? -1.966 -8.100 -6.543 1.00 98.75 289 PHE A N 1
ATOM 2259 C CA . PHE A 1 289 ? -3.047 -8.993 -6.151 1.00 98.75 289 PHE A CA 1
ATOM 2260 C C . PHE A 1 289 ? -4.077 -8.260 -5.300 1.00 98.75 289 PHE A C 1
ATOM 2262 O O . PHE A 1 289 ? -3.711 -7.405 -4.489 1.00 98.75 289 PHE A O 1
ATOM 2269 N N . TYR A 1 290 ? -5.347 -8.631 -5.462 1.00 98.69 290 TYR A N 1
ATOM 2270 C CA . TYR A 1 290 ? -6.470 -8.038 -4.744 1.00 98.69 290 TYR A CA 1
ATOM 2271 C C . TYR A 1 290 ? -7.346 -9.081 -4.044 1.00 98.69 290 TYR A C 1
ATOM 2273 O O . TYR A 1 290 ? -7.625 -10.131 -4.619 1.00 98.69 290 TYR A O 1
ATOM 2281 N N . SER A 1 291 ? -7.825 -8.752 -2.842 1.00 98.44 291 SER A N 1
ATOM 2282 C CA . SER A 1 291 ? -8.943 -9.414 -2.159 1.00 98.44 291 SER A CA 1
ATOM 2283 C C . SER A 1 291 ? -9.934 -8.376 -1.620 1.00 98.44 291 SER A C 1
ATOM 2285 O O . SER A 1 291 ? -9.551 -7.307 -1.133 1.00 98.44 291 SER A O 1
ATOM 2287 N N . ASP A 1 292 ? -11.220 -8.720 -1.648 1.00 97.12 292 ASP A N 1
ATOM 2288 C CA . ASP A 1 292 ? -12.303 -7.948 -1.029 1.00 97.12 292 ASP A CA 1
ATOM 2289 C C . ASP A 1 292 ? -12.405 -8.162 0.496 1.00 97.12 292 ASP A C 1
ATOM 2291 O O . ASP A 1 292 ? -13.308 -7.629 1.139 1.00 97.12 292 ASP A O 1
ATOM 2295 N N . GLY A 1 293 ? -11.486 -8.934 1.088 1.00 96.69 293 GLY A N 1
ATOM 2296 C CA . GLY A 1 293 ? -11.525 -9.338 2.494 1.00 96.69 293 GLY A CA 1
ATOM 2297 C C . GLY A 1 293 ? -12.130 -10.725 2.723 1.00 96.69 293 GLY A C 1
ATOM 2298 O O . GLY A 1 293 ? -11.987 -11.280 3.812 1.00 96.69 293 GLY A O 1
ATOM 2299 N N . ILE A 1 294 ? -12.783 -11.312 1.716 1.00 95.94 294 ILE A N 1
ATOM 2300 C CA . ILE A 1 294 ? -13.505 -12.587 1.821 1.00 95.94 294 ILE A CA 1
ATOM 2301 C C . ILE A 1 294 ? -12.967 -13.601 0.812 1.00 95.94 294 ILE A C 1
ATOM 2303 O O . ILE A 1 294 ? -12.683 -14.747 1.173 1.00 95.94 294 ILE A O 1
ATOM 2307 N N . ALA A 1 295 ? -12.826 -13.195 -0.447 1.00 96.94 295 ALA A N 1
ATOM 2308 C CA . ALA A 1 295 ? -12.297 -14.013 -1.525 1.00 96.94 295 ALA A CA 1
ATOM 2309 C C . ALA A 1 295 ? -10.773 -14.153 -1.429 1.00 96.94 295 ALA A C 1
ATOM 2311 O O . ALA A 1 295 ? -10.077 -13.353 -0.802 1.00 96.94 295 ALA A O 1
ATOM 2312 N N . LYS A 1 296 ? -10.232 -15.194 -2.063 1.00 97.56 296 LYS A N 1
ATOM 2313 C CA . LYS A 1 296 ? -8.778 -15.344 -2.195 1.00 97.56 296 LYS A CA 1
ATOM 2314 C C . LYS A 1 296 ? -8.202 -14.185 -3.006 1.00 97.56 296 LYS A C 1
ATOM 2316 O O . LYS A 1 296 ? -8.897 -13.604 -3.832 1.00 97.56 296 LYS A O 1
ATOM 2321 N N . HIS A 1 297 ? -6.927 -13.888 -2.782 1.00 98.38 297 HIS A N 1
ATOM 2322 C CA . HIS A 1 297 ? -6.217 -12.899 -3.579 1.00 98.38 297 HIS A CA 1
ATOM 2323 C C . HIS A 1 297 ? -6.083 -13.350 -5.031 1.00 98.38 297 HIS A C 1
ATOM 2325 O O . HIS A 1 297 ? -5.590 -14.446 -5.298 1.00 98.38 297 HIS A O 1
ATOM 2331 N N . GLU A 1 298 ? -6.472 -12.486 -5.962 1.00 97.88 298 GLU A N 1
ATOM 2332 C CA . GLU A 1 298 ? -6.343 -12.720 -7.401 1.00 97.88 298 GLU A CA 1
ATOM 2333 C C . GLU A 1 298 ? -5.422 -11.680 -8.039 1.00 97.88 298 GLU A C 1
ATOM 2335 O O . GLU A 1 298 ? -5.419 -10.516 -7.639 1.00 97.88 298 GLU A O 1
ATOM 2340 N N . SER A 1 299 ? -4.632 -12.099 -9.032 1.00 98.00 299 SER A N 1
ATOM 2341 C CA . SER A 1 299 ? -3.766 -11.205 -9.810 1.00 98.00 299 SER A CA 1
ATOM 2342 C C . SER A 1 299 ? -4.635 -10.287 -10.672 1.00 98.00 299 SER A C 1
ATOM 2344 O O . SER A 1 299 ? -5.314 -10.746 -11.594 1.00 98.00 299 SER A O 1
ATOM 2346 N N . ILE A 1 300 ? -4.621 -8.988 -10.367 1.00 98.19 300 ILE A N 1
ATOM 2347 C CA . ILE A 1 300 ? -5.416 -7.970 -11.067 1.00 98.19 300 ILE A CA 1
ATOM 2348 C C . ILE A 1 300 ? -4.574 -7.058 -11.951 1.00 98.19 300 ILE A C 1
ATOM 2350 O O . ILE A 1 300 ? -5.138 -6.252 -12.684 1.00 98.19 300 ILE A O 1
ATOM 2354 N N . PHE A 1 301 ? -3.246 -7.162 -11.907 1.00 98.44 301 PHE A N 1
ATOM 2355 C CA . PHE A 1 301 ? -2.363 -6.359 -12.747 1.00 98.44 301 PHE A CA 1
ATOM 2356 C C . PHE A 1 301 ? -1.039 -7.064 -13.014 1.00 98.44 301 PHE A C 1
ATOM 2358 O O . PHE A 1 301 ? -0.402 -7.521 -12.071 1.00 98.44 301 PHE A O 1
ATOM 2365 N N . THR A 1 302 ? -0.578 -7.023 -14.267 1.00 97.19 302 THR A N 1
ATOM 2366 C CA . THR A 1 302 ? 0.847 -7.151 -14.632 1.00 97.19 302 THR A CA 1
ATOM 2367 C C . THR A 1 302 ? 1.186 -6.118 -15.713 1.00 97.19 302 THR A C 1
ATOM 2369 O O . THR A 1 302 ? 0.278 -5.704 -16.440 1.00 97.19 302 THR A O 1
ATOM 2372 N N . PRO A 1 303 ? 2.454 -5.694 -15.877 1.00 95.12 303 PRO A N 1
ATOM 2373 C CA . PRO A 1 303 ? 2.848 -4.745 -16.921 1.00 95.12 303 PRO A CA 1
ATOM 2374 C C . PRO A 1 303 ? 2.396 -5.135 -18.333 1.00 95.12 303 PRO A C 1
ATOM 2376 O O . PRO A 1 303 ? 2.020 -4.268 -19.116 1.00 95.12 303 PRO A O 1
ATOM 2379 N N . GLU A 1 304 ? 2.394 -6.431 -18.649 1.00 94.56 304 GLU A N 1
ATOM 2380 C CA . GLU A 1 304 ? 2.047 -6.960 -19.972 1.00 94.56 304 GLU A CA 1
ATOM 2381 C C . GLU A 1 304 ? 0.539 -6.941 -20.229 1.00 94.56 304 GLU A C 1
ATOM 2383 O O . GLU A 1 304 ? 0.107 -6.804 -21.372 1.00 94.56 304 GLU A O 1
ATOM 2388 N N . ARG A 1 305 ? -0.265 -7.118 -19.173 1.00 95.88 305 ARG A N 1
ATOM 2389 C CA . ARG A 1 305 ? -1.727 -7.247 -19.268 1.00 95.88 305 ARG A CA 1
ATOM 2390 C C . ARG A 1 305 ? -2.467 -5.960 -18.916 1.00 95.88 305 ARG A C 1
ATOM 2392 O O . ARG A 1 305 ? -3.624 -5.816 -19.296 1.00 95.88 305 ARG A O 1
ATOM 2399 N N . GLY A 1 306 ? -1.821 -5.037 -18.206 1.00 97.00 306 GLY A N 1
ATOM 2400 C CA . GLY A 1 306 ? -2.498 -3.910 -17.576 1.00 97.00 306 GLY A CA 1
ATOM 2401 C C . GLY A 1 306 ? -3.432 -4.370 -16.455 1.00 97.00 306 GLY A C 1
ATOM 2402 O O . GLY A 1 306 ? -3.256 -5.455 -15.894 1.00 97.00 306 GLY A O 1
ATOM 2403 N N . LEU A 1 307 ? -4.414 -3.532 -16.112 1.00 97.12 307 LEU A N 1
ATOM 2404 C CA . LEU A 1 307 ? -5.458 -3.908 -15.160 1.00 97.12 307 LEU A CA 1
ATOM 2405 C C . LEU A 1 307 ? -6.385 -4.961 -15.776 1.00 97.12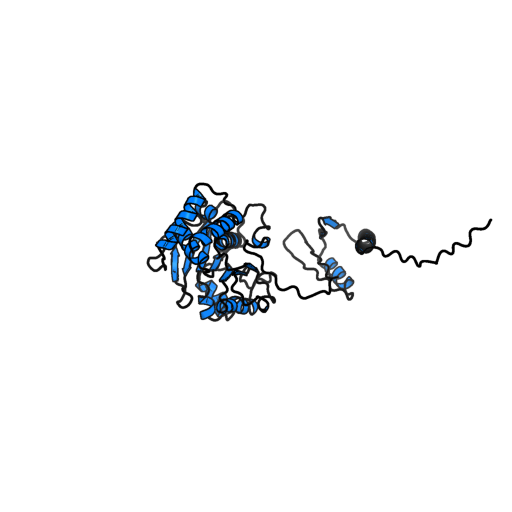 307 LEU A C 1
ATOM 2407 O O . LEU A 1 307 ? -6.886 -4.816 -16.889 1.00 97.12 307 LEU A O 1
ATOM 2411 N N . SER A 1 308 ? -6.622 -6.018 -15.014 1.00 96.44 308 SER A N 1
ATOM 2412 C CA . SER A 1 308 ? -7.503 -7.119 -15.367 1.00 96.44 308 SER A CA 1
ATOM 2413 C C . SER A 1 308 ? -8.960 -6.663 -15.478 1.00 96.44 308 SER A C 1
ATOM 2415 O O . SER A 1 308 ? -9.410 -5.801 -14.723 1.00 96.44 308 SER A O 1
ATOM 2417 N N . ALA A 1 309 ? -9.738 -7.300 -16.358 1.00 93.19 309 ALA A N 1
ATOM 2418 C CA . ALA A 1 309 ? -11.179 -7.057 -16.468 1.00 93.19 309 ALA A CA 1
ATOM 2419 C C . ALA A 1 309 ? -11.951 -7.463 -15.198 1.00 93.19 309 ALA A C 1
ATOM 2421 O O . ALA A 1 309 ? -13.059 -6.985 -14.973 1.00 93.19 309 ALA A O 1
ATOM 2422 N N . GLN A 1 310 ? -11.370 -8.346 -14.379 1.00 91.00 310 GLN A N 1
ATOM 2423 C CA . GLN A 1 310 ? -11.911 -8.769 -13.086 1.00 91.00 310 GLN A CA 1
ATOM 2424 C C . GLN A 1 310 ? -11.498 -7.850 -11.929 1.00 91.00 310 GLN A C 1
ATOM 2426 O O . GLN A 1 310 ? -11.969 -8.047 -10.811 1.00 91.00 310 GLN A O 1
ATOM 2431 N N . ALA A 1 311 ? -10.628 -6.858 -12.162 1.00 95.25 311 ALA A N 1
ATOM 2432 C CA . ALA A 1 311 ? -10.299 -5.893 -11.124 1.00 95.25 311 ALA A CA 1
ATOM 2433 C C . ALA A 1 311 ? -11.595 -5.201 -10.659 1.00 95.25 311 ALA A C 1
ATOM 2435 O O . ALA A 1 311 ? -12.389 -4.787 -11.504 1.00 95.25 311 ALA A O 1
ATOM 2436 N N . PRO A 1 312 ? -11.844 -5.052 -9.351 1.00 95.81 312 PRO A N 1
ATOM 2437 C CA . PRO A 1 312 ? -12.976 -4.267 -8.876 1.00 95.81 312 PRO A CA 1
ATOM 2438 C C . PRO A 1 312 ? -12.754 -2.802 -9.245 1.00 95.81 312 PRO A C 1
ATOM 2440 O O . PRO A 1 312 ? -11.709 -2.222 -8.924 1.00 95.81 312 PRO A O 1
ATOM 2443 N N . ARG A 1 313 ? -13.730 -2.212 -9.935 1.00 95.19 313 ARG A N 1
ATOM 2444 C CA . ARG A 1 313 ? -13.646 -0.840 -10.435 1.00 95.19 313 ARG A CA 1
ATOM 2445 C C . ARG A 1 313 ? -14.801 -0.008 -9.900 1.00 95.19 313 ARG A C 1
ATOM 2447 O O . ARG A 1 313 ? -15.958 -0.410 -10.001 1.00 95.19 313 ARG A O 1
ATOM 2454 N N . ASP A 1 314 ? -14.473 1.185 -9.426 1.00 96.19 314 ASP A N 1
ATOM 2455 C CA . ASP A 1 314 ? -15.417 2.297 -9.332 1.00 96.19 314 ASP A CA 1
ATOM 2456 C C . ASP A 1 314 ? -14.916 3.358 -10.302 1.00 96.19 314 ASP A C 1
ATOM 2458 O O . ASP A 1 314 ? -14.109 4.219 -9.958 1.00 96.19 314 ASP A O 1
ATOM 2462 N N . THR A 1 315 ? -15.348 3.261 -11.558 1.00 95.50 315 THR A N 1
ATOM 2463 C CA . THR A 1 315 ? -14.828 4.115 -12.631 1.00 95.50 315 THR A CA 1
ATOM 2464 C C . THR A 1 315 ? -15.094 5.598 -12.372 1.00 95.50 315 THR A C 1
ATOM 2466 O O . THR A 1 315 ? -14.300 6.442 -12.785 1.00 95.50 315 THR A O 1
ATOM 2469 N N . ALA A 1 316 ? -16.187 5.940 -11.683 1.00 97.00 316 ALA A N 1
ATOM 2470 C CA . ALA A 1 316 ? -16.488 7.327 -11.354 1.00 97.00 316 ALA A CA 1
ATOM 2471 C C . ALA A 1 316 ? -15.472 7.868 -10.342 1.00 97.00 316 ALA A C 1
ATOM 2473 O O . ALA A 1 316 ? -14.869 8.916 -10.580 1.00 97.00 316 ALA A O 1
ATOM 2474 N N . TYR A 1 317 ? -15.228 7.127 -9.260 1.00 97.44 317 TYR A N 1
ATOM 2475 C CA . TYR A 1 317 ? -14.260 7.531 -8.245 1.00 97.44 317 TYR A CA 1
ATOM 2476 C C . TYR A 1 317 ? -12.811 7.465 -8.752 1.00 97.44 317 TYR A C 1
ATOM 2478 O O . TYR A 1 317 ? -12.024 8.381 -8.517 1.00 97.44 317 TYR A O 1
ATOM 2486 N N . GLU A 1 318 ? -12.467 6.451 -9.545 1.00 97.50 318 GLU A N 1
ATOM 2487 C CA . GLU A 1 318 ? -11.167 6.341 -10.214 1.00 97.50 318 GLU A CA 1
ATOM 2488 C C . GLU A 1 318 ? -10.873 7.529 -11.128 1.00 97.50 318 GLU A C 1
ATOM 2490 O O . GLU A 1 318 ? -9.734 7.988 -11.168 1.00 97.50 318 GLU A O 1
ATOM 2495 N N . ASN A 1 319 ? -11.871 8.061 -11.840 1.00 97.94 319 ASN A N 1
ATOM 2496 C CA . ASN A 1 319 ? -11.686 9.252 -12.670 1.00 97.94 319 ASN A CA 1
ATOM 2497 C C . ASN A 1 319 ? -11.359 10.493 -11.825 1.00 97.94 319 ASN A C 1
ATOM 2499 O O . ASN A 1 319 ? -10.532 11.313 -12.233 1.00 97.94 319 ASN A O 1
ATOM 2503 N N . LEU A 1 320 ? -11.948 10.618 -10.632 1.00 97.81 320 LEU A N 1
ATOM 2504 C CA . LEU A 1 320 ? -11.598 11.683 -9.689 1.00 97.81 320 LEU A CA 1
ATOM 2505 C C . LEU A 1 320 ? -10.157 11.515 -9.180 1.00 97.81 320 LEU A C 1
ATOM 2507 O O . LEU A 1 320 ? -9.382 12.473 -9.201 1.00 97.81 320 LEU A O 1
ATOM 2511 N N . CYS A 1 321 ? -9.762 10.295 -8.797 1.00 97.94 321 CYS A N 1
ATOM 2512 C CA . CYS A 1 321 ? -8.384 9.976 -8.408 1.00 97.94 321 CYS A CA 1
ATOM 2513 C C . CYS A 1 321 ? -7.391 10.253 -9.543 1.00 97.94 321 CYS A C 1
ATOM 2515 O O . CYS A 1 321 ? -6.336 10.850 -9.330 1.00 97.94 321 CYS A O 1
ATOM 2517 N N . ARG A 1 322 ? -7.740 9.867 -10.772 1.00 97.75 322 ARG A N 1
ATOM 2518 C CA . ARG A 1 322 ? -6.935 10.125 -11.965 1.00 97.75 322 ARG A CA 1
ATOM 2519 C C . ARG A 1 322 ? -6.729 11.622 -12.176 1.00 97.75 322 ARG A C 1
ATOM 2521 O O . ARG A 1 322 ? -5.594 12.039 -12.381 1.00 97.75 322 ARG A O 1
ATOM 2528 N N . THR A 1 323 ? -7.795 12.412 -12.071 1.00 96.50 323 THR A N 1
ATOM 2529 C CA . THR A 1 323 ? -7.743 13.874 -12.232 1.00 96.50 323 THR A CA 1
ATOM 2530 C C . THR A 1 323 ? -6.807 14.496 -11.194 1.00 96.50 323 THR A C 1
ATOM 2532 O O . THR A 1 323 ? -5.916 15.266 -11.550 1.00 96.50 323 THR A O 1
ATOM 2535 N N . PHE A 1 324 ? -6.916 14.080 -9.925 1.00 95.75 324 PHE A N 1
ATOM 2536 C CA . PHE A 1 324 ? -6.008 14.514 -8.858 1.00 95.75 324 PHE A CA 1
ATOM 2537 C C . PHE A 1 324 ? -4.532 14.222 -9.190 1.00 95.75 324 PHE A C 1
ATOM 2539 O O . PHE A 1 324 ? -3.654 15.065 -8.979 1.00 95.75 324 PHE A O 1
ATOM 2546 N N . LEU A 1 325 ? -4.238 13.032 -9.725 1.00 96.06 325 LEU A N 1
ATOM 2547 C CA . LEU A 1 325 ? -2.878 12.640 -10.106 1.00 96.06 325 LEU A CA 1
ATOM 2548 C C . LEU A 1 325 ? -2.372 13.402 -11.340 1.00 96.06 325 LEU A C 1
ATOM 2550 O O . LEU A 1 325 ? -1.204 13.791 -11.368 1.00 96.06 325 LEU A O 1
ATOM 2554 N N . GLU A 1 326 ? -3.227 13.655 -12.333 1.00 95.44 326 GLU A N 1
ATOM 2555 C CA . GLU A 1 326 ? -2.899 14.440 -13.532 1.00 95.44 326 GLU A CA 1
ATOM 2556 C C . GLU A 1 326 ? -2.580 15.903 -13.189 1.00 95.44 326 GLU A C 1
ATOM 2558 O O . GLU A 1 326 ? -1.573 16.440 -13.656 1.00 95.44 326 GLU A O 1
ATOM 2563 N N . GLU A 1 327 ? -3.353 16.533 -12.301 1.00 92.00 327 GLU A N 1
ATOM 2564 C CA . GLU A 1 327 ? -3.001 17.840 -11.725 1.00 92.00 327 GLU A CA 1
ATOM 2565 C C . GLU A 1 327 ? -1.632 17.793 -11.032 1.00 92.00 327 GLU A C 1
ATOM 2567 O O . GLU A 1 327 ? -0.813 18.708 -11.168 1.00 92.00 327 GLU A O 1
ATOM 2572 N N . GLY A 1 328 ? -1.353 16.681 -10.344 1.00 89.56 328 GLY A N 1
ATOM 2573 C CA . GLY A 1 328 ? -0.055 16.382 -9.752 1.00 89.56 328 GLY A CA 1
ATOM 2574 C C . GLY A 1 328 ? 1.106 16.411 -10.726 1.00 89.56 328 GLY A C 1
ATOM 2575 O O . GLY A 1 328 ? 2.149 17.018 -10.458 1.00 89.56 328 GLY A O 1
ATOM 2576 N N . LEU A 1 329 ? 0.918 15.788 -11.881 1.00 89.19 329 LEU A N 1
ATOM 2577 C CA . LEU A 1 329 ? 1.920 15.748 -12.935 1.00 89.19 329 LEU A CA 1
ATOM 2578 C C . LEU A 1 329 ? 2.187 17.141 -13.526 1.00 89.19 329 LEU A C 1
ATOM 2580 O O . LEU A 1 329 ? 3.345 17.436 -13.833 1.00 89.19 329 LEU A O 1
ATOM 2584 N N . ASN A 1 330 ? 1.159 17.993 -13.605 1.00 85.75 330 ASN A N 1
ATOM 2585 C CA . ASN A 1 330 ? 1.174 19.270 -14.328 1.00 85.75 330 ASN A CA 1
ATOM 2586 C C . ASN A 1 330 ? 1.611 20.505 -13.520 1.00 85.75 330 ASN A C 1
ATOM 2588 O O . ASN A 1 330 ? 1.747 21.579 -14.104 1.00 85.75 330 ASN A O 1
ATOM 2592 N N . GLY A 1 331 ? 1.854 20.406 -12.210 1.00 70.94 331 GLY A N 1
ATOM 2593 C CA . GLY A 1 331 ? 2.250 21.605 -11.457 1.00 70.94 331 GLY A CA 1
ATOM 2594 C C . GLY A 1 331 ? 2.609 21.442 -9.987 1.00 70.94 331 GLY A C 1
ATOM 2595 O O . GLY A 1 331 ? 2.905 22.446 -9.341 1.00 70.94 331 GLY A O 1
ATOM 2596 N N . LEU A 1 332 ? 2.602 20.227 -9.430 1.00 64.19 332 LEU A N 1
ATOM 2597 C CA . LEU A 1 332 ? 2.869 20.054 -8.004 1.00 64.19 332 LEU A CA 1
ATOM 2598 C C . LEU A 1 332 ? 4.336 19.879 -7.658 1.00 64.19 332 LEU A C 1
ATOM 2600 O O . LEU A 1 332 ? 5.106 19.220 -8.365 1.00 64.19 332 LEU A O 1
ATOM 2604 N N . SER A 1 333 ? 4.661 20.378 -6.463 1.00 66.31 333 SER A N 1
ATOM 2605 C CA . SER A 1 333 ? 5.789 19.864 -5.704 1.00 66.31 333 SER A CA 1
ATOM 2606 C C . SER A 1 333 ? 5.576 18.362 -5.489 1.00 66.31 333 SER A C 1
ATOM 2608 O O . SER A 1 333 ? 4.552 17.962 -4.935 1.00 66.31 333 SER A O 1
ATOM 2610 N N . PRO A 1 334 ? 6.520 17.513 -5.910 1.00 70.12 334 PRO A N 1
ATOM 2611 C CA . PRO A 1 334 ? 6.403 16.069 -5.763 1.00 70.12 334 PRO A CA 1
ATOM 2612 C C . PRO A 1 334 ? 6.637 15.577 -4.322 1.00 70.12 334 PRO A C 1
ATOM 2614 O O . PRO A 1 334 ? 6.791 14.374 -4.105 1.00 70.12 334 PRO A O 1
ATOM 2617 N N . ASP A 1 335 ? 6.720 16.483 -3.345 1.00 83.81 335 ASP A N 1
ATOM 2618 C CA . ASP A 1 335 ? 6.914 16.127 -1.945 1.00 83.81 335 ASP A CA 1
ATOM 2619 C C . ASP A 1 335 ? 5.726 15.334 -1.387 1.00 83.81 335 ASP A C 1
ATOM 2621 O O . ASP A 1 335 ? 4.558 15.625 -1.642 1.00 83.81 335 ASP A O 1
ATOM 2625 N N . ILE A 1 336 ? 6.042 14.311 -0.599 1.00 88.00 336 ILE A N 1
ATOM 2626 C CA . ILE A 1 336 ? 5.049 13.359 -0.116 1.00 88.00 336 ILE A CA 1
ATOM 2627 C C . ILE A 1 336 ? 4.092 13.960 0.919 1.00 88.00 336 ILE A C 1
ATOM 2629 O O . ILE A 1 336 ? 2.921 13.584 0.945 1.00 88.00 336 ILE A O 1
ATOM 2633 N N . GLN A 1 337 ? 4.568 14.888 1.757 1.00 87.06 337 GLN A N 1
ATOM 2634 C CA . GLN A 1 337 ? 3.723 15.550 2.752 1.00 87.06 337 GLN A CA 1
ATOM 2635 C C . GLN A 1 337 ? 2.822 16.580 2.080 1.00 87.06 337 GLN A C 1
ATOM 2637 O O . GLN A 1 337 ? 1.649 16.684 2.423 1.00 87.06 337 GLN A O 1
ATOM 2642 N N . GLU A 1 338 ? 3.331 17.282 1.070 1.00 87.81 338 GLU A N 1
ATOM 2643 C CA . GLU A 1 338 ? 2.510 18.189 0.269 1.00 87.81 338 GLU A CA 1
ATOM 2644 C C . GLU A 1 338 ? 1.384 17.445 -0.464 1.00 87.81 338 GLU A C 1
ATOM 2646 O O . GLU A 1 338 ? 0.219 17.840 -0.393 1.00 87.81 338 GLU A O 1
ATOM 2651 N N . VAL A 1 339 ? 1.699 16.311 -1.104 1.00 91.50 339 VAL A N 1
ATOM 2652 C CA . VAL A 1 339 ? 0.683 15.452 -1.738 1.00 91.50 339 VAL A CA 1
ATOM 2653 C C . VAL A 1 339 ? -0.346 14.970 -0.712 1.00 91.50 339 VAL A C 1
ATOM 2655 O O . VAL A 1 339 ? -1.543 15.022 -0.995 1.00 91.50 339 VAL A O 1
ATOM 2658 N N . ARG A 1 340 ? 0.093 14.564 0.489 1.00 93.69 340 ARG A N 1
ATOM 2659 C CA . ARG A 1 340 ? -0.794 14.156 1.588 1.00 93.69 340 ARG A CA 1
ATOM 2660 C C . ARG A 1 340 ? -1.745 15.278 2.008 1.00 93.69 340 ARG A C 1
ATOM 2662 O O . ARG A 1 340 ? -2.946 15.043 2.103 1.00 93.69 340 ARG A O 1
ATOM 2669 N N . ASN A 1 341 ? -1.231 16.484 2.235 1.00 92.12 341 ASN A N 1
ATOM 2670 C CA . ASN A 1 341 ? -2.035 17.634 2.655 1.00 92.12 341 ASN A CA 1
ATOM 2671 C C . ASN A 1 341 ? -3.100 17.984 1.610 1.00 92.12 341 ASN A C 1
ATOM 2673 O O . ASN A 1 341 ? -4.274 18.125 1.950 1.00 92.12 341 ASN A O 1
ATOM 2677 N N . ARG A 1 342 ? -2.719 18.033 0.327 1.00 92.19 342 ARG A N 1
ATOM 2678 C CA . ARG A 1 342 ? -3.670 18.277 -0.767 1.00 92.19 342 ARG A CA 1
ATOM 2679 C C . ARG A 1 342 ? -4.698 17.164 -0.891 1.00 92.19 342 ARG A C 1
ATOM 2681 O O . ARG A 1 342 ? -5.870 17.447 -1.116 1.00 92.19 342 ARG A O 1
ATOM 2688 N N . PHE A 1 343 ? -4.285 15.909 -0.726 1.00 95.12 343 PHE A N 1
ATOM 2689 C CA . PHE A 1 343 ? -5.225 14.794 -0.709 1.00 95.12 343 PHE A CA 1
ATOM 2690 C C . PHE A 1 343 ? -6.239 14.938 0.432 1.00 95.12 343 PHE A C 1
ATOM 2692 O O . PHE A 1 343 ? -7.421 14.738 0.200 1.00 95.12 343 PHE A O 1
ATOM 2699 N N . LEU A 1 344 ? -5.816 15.330 1.637 1.00 95.12 344 LEU A N 1
ATOM 2700 C CA . LEU A 1 344 ? -6.721 15.540 2.774 1.00 95.12 344 LEU A CA 1
ATOM 2701 C C . LEU A 1 344 ? -7.739 16.664 2.532 1.00 95.12 344 LEU A C 1
ATOM 2703 O O . LEU A 1 344 ? -8.854 16.616 3.051 1.00 95.12 344 LEU A O 1
ATOM 2707 N N . GLU A 1 345 ? -7.368 17.697 1.779 1.00 94.38 345 GLU A N 1
ATOM 2708 C CA . GLU A 1 345 ? -8.294 18.752 1.355 1.00 94.38 345 GLU A CA 1
ATOM 2709 C C . GLU A 1 345 ? -9.248 18.265 0.264 1.00 94.38 345 GLU A C 1
ATOM 2711 O O . GLU A 1 345 ? -10.453 18.500 0.354 1.00 94.38 345 GLU A O 1
ATOM 2716 N N . TRP A 1 346 ? -8.717 17.551 -0.729 1.00 95.44 346 TRP A N 1
ATOM 2717 C CA . TRP A 1 346 ? -9.485 16.945 -1.813 1.00 95.44 346 TRP A CA 1
ATOM 2718 C C . TRP A 1 346 ? -10.499 15.919 -1.290 1.00 95.44 346 TRP A C 1
ATOM 2720 O O . TRP A 1 346 ? -11.657 15.933 -1.699 1.00 95.44 346 TRP A O 1
ATOM 2730 N N . GLU A 1 347 ? -10.100 15.082 -0.332 1.00 95.12 347 GLU A N 1
ATOM 2731 C CA . GLU A 1 347 ? -10.929 14.049 0.290 1.00 95.12 347 GLU A CA 1
ATOM 2732 C C . GLU A 1 347 ? -12.177 14.652 0.944 1.00 95.12 347 GLU A C 1
ATOM 2734 O O . GLU A 1 347 ? -13.264 14.110 0.785 1.00 95.12 347 GLU A O 1
ATOM 2739 N N . LYS A 1 348 ? -12.056 15.806 1.613 1.00 92.88 348 LYS A N 1
ATOM 2740 C CA . LYS A 1 348 ? -13.192 16.507 2.246 1.00 92.88 348 LYS A CA 1
ATOM 2741 C C . LYS A 1 348 ? -14.235 17.019 1.251 1.00 92.88 348 LYS A C 1
ATOM 2743 O O . LYS A 1 348 ? -15.336 17.358 1.665 1.00 92.88 348 LYS A O 1
ATOM 2748 N N . GLN A 1 349 ? -13.864 17.164 -0.019 1.00 91.88 349 GLN A N 1
ATOM 2749 C CA . GLN A 1 349 ? -14.739 17.680 -1.075 1.00 91.88 349 GLN A CA 1
ATOM 2750 C C . GLN A 1 349 ? -15.407 16.557 -1.882 1.00 91.88 349 GLN A C 1
ATOM 2752 O O . GLN A 1 349 ? -16.388 16.814 -2.574 1.00 91.88 349 GLN A O 1
ATOM 2757 N N . HIS A 1 350 ? -14.865 15.337 -1.813 1.00 87.31 350 HIS A N 1
ATOM 2758 C CA . HIS A 1 350 ? -15.247 14.203 -2.663 1.00 87.31 350 HIS A CA 1
ATOM 2759 C C . HIS A 1 350 ? -15.636 12.947 -1.857 1.00 87.31 350 HIS A C 1
ATOM 2761 O O . HIS A 1 350 ? -15.785 11.871 -2.437 1.00 87.31 350 HIS A O 1
ATOM 2767 N N . LYS A 1 351 ? -15.790 13.086 -0.536 1.00 69.56 351 LYS A N 1
ATOM 2768 C CA . LYS A 1 351 ? -16.478 12.157 0.371 1.00 69.56 351 LYS A CA 1
ATOM 2769 C C . LYS A 1 351 ? -17.713 12.847 0.923 1.00 69.56 351 LYS A C 1
ATOM 2771 O O . LYS A 1 351 ? -18.726 12.138 1.100 1.00 69.56 351 LYS A O 1
#

Foldseek 3Di:
DDDDDDDDDDDPPPPPDDPVRVVVVVVVVVVVVCVVDDDDWDWDDDPNATFTFDDDPVVVVVVVVVPPDPQDWDWDFDDDPGGTGTGTDDPDDDPDDDDAQDFPALFDDVVLAVPDPDFQFAVLNCCVLQQEPLLVSLVLLLCQLVQAAEEEEDQAAALQRSSVLLNSSLRHHSLATEHEQWPPCLVRDDLRAHAYEQAEADPDPDRRHDAAPSLLSQLVSVVSVHHYYYYYNDQDVVRVCCRNCVVRVRDPLSVLSNFKYWYKDWPPDDSPDHHDPDPPTRMYGAWMWGHPSHDDTDTQDGPVPGGHPPPDDPPVSSVLSSVLSVVVNVDDDSHSRRSSVVSNVSSVVVD

Secondary structure (DSSP, 8-state):
------------------HHHHHHHHHHHHHHHHTTTS---EEEEETTEEEEE---HHHHHHHHHHT-SSS---PPPP--TT-----------------------SS--GGGTTT-SSPPPPHHHHHHTTSS-HHHHHHHHHHHTTT--EEEE-SSBTSSHHHHHHHHHTTS-TTSEEEE--TTTGGGS-SS-EEEE-SEE-SS--TTEE-HHHHHHHHHGGGGT-EEEEEES-SSHHHHHIIIIIIT---HHHHHT--EEEEEEETT--TTSSB---SSSPEEEEEEEE--SSSPPEEEEETTTEE-TTS---HHHHHHHHHHHHHHHHH----HHHHHHHHHHHHHHH-

pLDDT: mean 74.93, std 27.38, range [23.25, 98.88]